Protein AF-A0A0J9U3J2-F1 (afdb_monomer_lite)

Organism: NCBI:txid1035514

Radius of gyration: 36.18 Å; chains: 1; bounding box: 72×117×67 Å

pLDDT: mean 72.0, std 21.53, range [35.56, 98.62]

Structure (mmCIF, N/CA/C/O backbone):
data_AF-A0A0J9U3J2-F1
#
_entry.id   AF-A0A0J9U3J2-F1
#
loop_
_atom_site.group_PDB
_atom_site.id
_atom_site.type_symbol
_atom_site.label_atom_id
_atom_site.label_alt_id
_atom_site.label_comp_id
_atom_site.label_asym_id
_atom_site.label_entity_id
_atom_site.label_seq_id
_atom_site.pdbx_PDB_ins_code
_atom_site.Cartn_x
_atom_site.Cartn_y
_atom_site.Cartn_z
_atom_site.occupancy
_atom_site.B_iso_or_equiv
_atom_site.auth_seq_id
_atom_site.auth_comp_id
_atom_site.auth_asym_id
_atom_site.auth_atom_id
_atom_site.pdbx_PDB_model_num
ATOM 1 N N . MET A 1 1 ? 22.530 -39.978 -9.726 1.00 45.31 1 MET A N 1
ATOM 2 C CA . MET A 1 1 ? 23.519 -38.950 -9.341 1.00 45.31 1 MET A CA 1
ATOM 3 C C . MET A 1 1 ? 23.499 -37.898 -10.449 1.00 45.31 1 MET A C 1
ATOM 5 O O . MET A 1 1 ? 24.382 -37.912 -11.282 1.00 45.31 1 MET A O 1
ATOM 9 N N . GLU A 1 2 ? 22.438 -37.079 -10.539 1.00 50.94 2 GLU A N 1
ATOM 10 C CA . GLU A 1 2 ? 22.200 -36.184 -11.703 1.00 50.94 2 GLU A CA 1
ATOM 11 C C . GLU A 1 2 ? 21.509 -34.843 -11.356 1.00 50.94 2 GLU A C 1
ATOM 13 O O . GLU A 1 2 ? 21.058 -34.140 -12.247 1.00 50.94 2 GLU A O 1
ATOM 18 N N . ASN A 1 3 ? 21.459 -34.420 -10.085 1.00 53.88 3 ASN A N 1
ATOM 19 C CA . ASN A 1 3 ? 20.785 -33.154 -9.719 1.00 53.88 3 ASN A CA 1
ATOM 20 C C . ASN A 1 3 ? 21.737 -31.951 -9.582 1.00 53.88 3 ASN A C 1
ATOM 22 O O . ASN A 1 3 ? 21.294 -30.807 -9.542 1.00 53.88 3 ASN A O 1
ATOM 26 N N . TYR A 1 4 ? 23.053 -32.188 -9.543 1.00 50.66 4 TYR A N 1
ATOM 27 C CA . TYR A 1 4 ? 24.043 -31.134 -9.288 1.00 50.66 4 TYR A CA 1
ATOM 28 C C . TYR A 1 4 ? 24.293 -30.231 -10.512 1.00 50.66 4 TYR A C 1
ATOM 30 O O . TYR A 1 4 ? 24.609 -29.049 -10.378 1.00 50.66 4 TYR A O 1
ATOM 38 N N . SER A 1 5 ? 24.117 -30.767 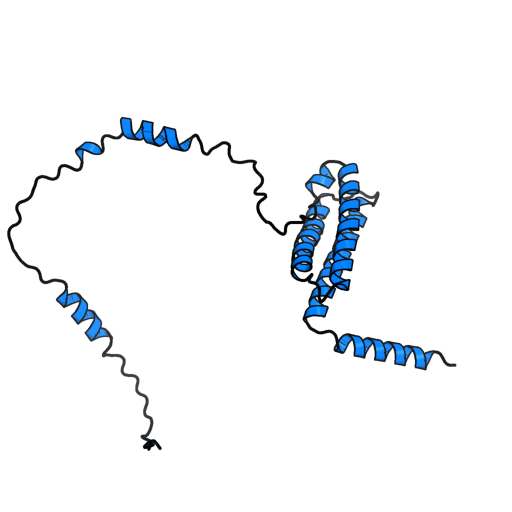-11.728 1.00 55.34 5 SER A N 1
ATOM 39 C CA . SER A 1 5 ? 24.339 -30.022 -12.978 1.00 55.34 5 SER A CA 1
ATOM 40 C C . SER A 1 5 ? 23.180 -29.074 -13.314 1.00 55.34 5 SER A C 1
ATOM 42 O O . SER A 1 5 ? 23.401 -27.975 -13.819 1.00 55.34 5 SER A O 1
ATOM 44 N N . THR A 1 6 ? 21.946 -29.450 -12.972 1.00 56.50 6 THR A N 1
ATOM 45 C CA . THR A 1 6 ? 20.759 -28.600 -13.141 1.00 56.50 6 THR A CA 1
ATOM 46 C C . THR A 1 6 ? 20.731 -27.438 -12.153 1.00 56.50 6 THR A C 1
ATOM 48 O O . THR A 1 6 ? 20.386 -26.324 -12.543 1.00 56.50 6 THR A O 1
ATOM 51 N N . GLU A 1 7 ? 21.142 -27.654 -10.899 1.00 59.44 7 GLU A N 1
ATOM 52 C CA . GLU A 1 7 ? 21.227 -26.582 -9.896 1.00 59.44 7 GLU A CA 1
ATOM 53 C C . GLU A 1 7 ? 22.286 -25.538 -10.259 1.00 59.44 7 GLU A C 1
ATOM 55 O O . GLU A 1 7 ? 22.017 -24.339 -10.202 1.00 59.44 7 GLU A O 1
ATOM 60 N N . THR A 1 8 ? 23.466 -25.976 -10.706 1.00 61.41 8 THR A N 1
ATOM 61 C CA . THR A 1 8 ? 24.544 -25.070 -11.131 1.00 61.41 8 THR A CA 1
ATOM 62 C C . THR A 1 8 ? 24.180 -24.288 -12.393 1.00 61.41 8 THR A C 1
ATOM 64 O O . THR A 1 8 ? 24.411 -23.080 -12.438 1.00 61.41 8 THR A O 1
ATOM 67 N N . LEU A 1 9 ? 23.539 -24.917 -13.384 1.00 56.47 9 LEU A N 1
ATOM 68 C CA . LEU A 1 9 ? 23.047 -24.225 -14.582 1.00 56.47 9 LEU A CA 1
ATOM 69 C C . LEU A 1 9 ? 21.928 -23.222 -14.252 1.00 56.47 9 LEU A C 1
ATOM 71 O O . LEU A 1 9 ? 21.929 -22.106 -14.772 1.00 56.47 9 LEU A O 1
ATOM 75 N N . SER A 1 10 ? 21.010 -23.586 -13.352 1.00 59.75 10 SER A N 1
ATOM 76 C CA . SER A 1 10 ? 19.950 -22.700 -12.855 1.00 59.75 10 SER A CA 1
ATOM 77 C C . SER A 1 10 ? 20.525 -21.496 -12.102 1.00 59.75 10 SER A C 1
ATOM 79 O O . SER A 1 10 ? 20.100 -20.358 -12.310 1.00 59.75 10 SER A O 1
ATOM 81 N N . PHE A 1 11 ? 21.532 -21.720 -11.259 1.00 59.72 11 PHE A N 1
ATOM 82 C CA . PHE A 1 11 ? 22.201 -20.670 -10.496 1.00 59.72 11 PHE A CA 1
ATOM 83 C C . PHE A 1 11 ? 22.993 -19.712 -11.396 1.00 59.72 11 PHE A C 1
ATOM 85 O O . PHE A 1 11 ? 22.843 -18.497 -11.285 1.00 59.72 11 PHE A O 1
ATOM 92 N N . LEU A 1 12 ? 23.762 -20.236 -12.354 1.00 54.03 12 LEU A N 1
ATOM 93 C CA . LEU A 1 12 ? 24.495 -19.432 -13.340 1.00 54.03 12 LEU A CA 1
ATOM 94 C C . LEU A 1 12 ? 23.553 -18.647 -14.264 1.00 54.03 12 LEU A C 1
ATOM 96 O O . LEU A 1 12 ? 23.815 -17.484 -14.572 1.00 54.03 12 LEU A O 1
ATOM 100 N N . SER A 1 13 ? 22.427 -19.248 -14.661 1.00 59.38 13 SER A N 1
ATOM 101 C CA . SER A 1 13 ? 21.355 -18.558 -15.385 1.00 59.38 13 SER A CA 1
ATOM 102 C C . SER A 1 13 ? 20.776 -17.406 -14.557 1.00 59.38 13 SER A C 1
ATOM 104 O O . SER A 1 13 ? 20.653 -16.289 -15.058 1.00 59.38 13 SER A O 1
ATOM 106 N N . SER A 1 14 ? 20.517 -17.642 -13.268 1.00 60.97 14 SER A N 1
ATOM 107 C CA . SER A 1 14 ? 20.011 -16.626 -12.338 1.00 60.97 14 SER A CA 1
ATOM 108 C C . SER A 1 14 ? 20.999 -15.470 -12.148 1.00 60.97 14 SER A C 1
ATOM 110 O O . SER A 1 14 ? 20.592 -14.312 -12.182 1.00 60.97 14 SER A O 1
ATOM 112 N N . ILE A 1 15 ? 22.302 -15.753 -12.028 1.00 60.62 15 ILE A N 1
ATOM 113 C CA . ILE A 1 15 ? 23.348 -14.721 -11.921 1.00 60.62 15 ILE A CA 1
ATOM 114 C C . ILE A 1 15 ? 23.437 -13.881 -13.201 1.00 60.62 15 ILE A C 1
ATOM 116 O O . ILE A 1 15 ? 23.464 -12.654 -13.125 1.00 60.62 15 ILE A O 1
ATOM 120 N N . ASN A 1 16 ? 23.437 -14.510 -14.379 1.00 58.78 16 ASN A N 1
ATOM 121 C CA . ASN A 1 16 ? 23.493 -13.783 -15.652 1.00 58.78 16 ASN A CA 1
ATOM 122 C C . ASN A 1 16 ? 22.255 -12.902 -15.882 1.00 58.78 16 ASN A C 1
ATOM 124 O O . ASN A 1 16 ? 22.366 -11.816 -16.449 1.00 58.78 16 ASN A O 1
ATOM 128 N N . LEU A 1 17 ? 21.081 -13.331 -15.410 1.00 59.59 17 LEU A N 1
ATOM 129 C CA . LEU A 1 17 ? 19.872 -12.506 -15.433 1.00 59.59 17 LEU A CA 1
ATOM 130 C C . LEU A 1 17 ? 20.000 -11.285 -14.512 1.00 59.59 17 LEU A C 1
ATOM 132 O O . LEU A 1 17 ? 19.563 -10.205 -14.903 1.00 59.59 17 LEU A O 1
ATOM 136 N N . ILE A 1 18 ? 20.638 -11.427 -13.342 1.00 64.00 18 ILE A N 1
ATOM 137 C CA . ILE A 1 18 ? 20.878 -10.324 -12.396 1.00 64.00 18 ILE A CA 1
ATOM 138 C C . ILE A 1 18 ? 21.851 -9.285 -12.978 1.00 64.00 18 ILE A C 1
ATOM 140 O O . ILE A 1 18 ? 21.604 -8.088 -12.848 1.00 64.00 18 ILE A O 1
ATOM 144 N N . TYR A 1 19 ? 22.908 -9.711 -13.680 1.00 62.97 19 TYR A N 1
ATOM 145 C CA . TYR A 1 19 ? 23.864 -8.790 -14.320 1.00 62.97 19 TYR A CA 1
ATOM 146 C C . TYR A 1 19 ? 23.268 -7.973 -15.476 1.00 62.97 19 TYR A C 1
ATOM 148 O O . TYR A 1 19 ? 23.774 -6.897 -15.790 1.00 62.97 19 TYR A O 1
ATOM 156 N N . ASN A 1 20 ? 22.176 -8.447 -16.080 1.00 72.00 20 ASN A N 1
ATOM 157 C CA . ASN A 1 20 ? 21.481 -7.750 -17.163 1.00 72.00 20 ASN A CA 1
ATOM 158 C C . ASN A 1 20 ? 20.394 -6.777 -16.672 1.00 72.00 20 ASN A C 1
ATOM 160 O O . ASN A 1 20 ? 19.719 -6.149 -17.493 1.00 72.00 20 ASN A O 1
ATOM 164 N N . ILE A 1 21 ? 20.203 -6.628 -15.355 1.00 82.12 21 ILE A N 1
ATOM 165 C CA . ILE A 1 21 ? 19.234 -5.677 -14.804 1.00 82.12 21 ILE A CA 1
ATOM 166 C C . ILE A 1 21 ? 19.803 -4.267 -14.946 1.00 82.12 21 ILE A C 1
ATOM 168 O O . ILE A 1 21 ? 20.765 -3.881 -14.282 1.00 82.12 21 ILE A O 1
ATOM 172 N N . ASN A 1 22 ? 19.184 -3.463 -15.808 1.00 87.56 22 ASN A N 1
ATOM 173 C CA . ASN A 1 22 ? 19.552 -2.059 -15.910 1.00 87.56 22 ASN A CA 1
ATOM 174 C C . ASN A 1 22 ? 19.132 -1.293 -14.641 1.00 87.56 22 ASN A C 1
ATOM 176 O O . ASN A 1 22 ? 18.226 -1.685 -13.902 1.00 87.56 22 ASN A O 1
ATOM 180 N N . LYS A 1 23 ? 19.772 -0.145 -14.411 1.00 89.19 23 LYS A N 1
ATOM 181 C CA . LYS A 1 23 ? 19.541 0.700 -13.229 1.00 89.19 23 LYS A CA 1
ATOM 182 C C . LYS A 1 23 ? 18.071 1.079 -13.025 1.00 89.19 23 LYS A C 1
ATOM 184 O O . LYS A 1 23 ? 17.637 1.266 -11.894 1.00 89.19 23 LYS A O 1
ATOM 189 N N . GLU A 1 24 ? 17.314 1.243 -14.102 1.00 89.19 24 GLU A N 1
ATOM 190 C CA . GLU A 1 24 ? 15.917 1.653 -14.025 1.00 89.19 24 GLU A CA 1
ATOM 191 C C . GLU A 1 24 ? 15.018 0.513 -13.538 1.00 89.19 24 GLU A C 1
ATOM 193 O O . GLU A 1 24 ? 14.184 0.712 -12.656 1.00 89.19 24 GLU A O 1
ATOM 198 N N . ASP A 1 25 ? 15.247 -0.696 -14.047 1.00 89.94 25 ASP A N 1
ATOM 199 C CA . ASP A 1 25 ? 14.558 -1.900 -13.593 1.00 89.94 25 ASP A CA 1
ATOM 200 C C . ASP A 1 25 ? 14.914 -2.232 -12.144 1.00 89.94 25 ASP A C 1
ATOM 202 O O . ASP A 1 25 ? 14.020 -2.564 -11.366 1.00 89.94 25 ASP A O 1
ATOM 206 N N . LEU A 1 26 ? 16.172 -2.030 -11.737 1.00 91.56 26 LEU A N 1
ATOM 207 C CA . LEU A 1 26 ? 16.576 -2.175 -10.338 1.00 91.56 26 LEU A CA 1
ATOM 208 C C . LEU A 1 26 ? 15.808 -1.211 -9.419 1.00 91.56 26 LEU A C 1
ATOM 210 O O . LEU A 1 26 ? 15.263 -1.641 -8.405 1.00 91.56 26 LEU A O 1
ATOM 214 N N . ARG A 1 27 ? 15.691 0.072 -9.792 1.00 93.88 27 ARG A N 1
ATOM 215 C CA . ARG A 1 27 ? 14.925 1.061 -9.008 1.00 93.88 27 ARG A CA 1
ATOM 216 C C . ARG A 1 27 ? 13.446 0.691 -8.891 1.00 93.88 27 ARG A C 1
ATOM 218 O O . ARG A 1 27 ? 12.843 0.883 -7.841 1.00 93.88 27 ARG A O 1
ATOM 225 N N . ARG A 1 28 ? 12.848 0.139 -9.949 1.00 94.94 28 ARG A N 1
ATOM 226 C CA . ARG A 1 28 ? 11.461 -0.354 -9.910 1.00 94.94 28 ARG A CA 1
ATOM 227 C C . ARG A 1 28 ? 11.307 -1.545 -8.970 1.00 94.94 28 ARG A C 1
ATOM 229 O O . ARG A 1 28 ? 10.345 -1.594 -8.205 1.00 94.94 28 ARG A O 1
ATOM 236 N N . MET A 1 29 ? 12.241 -2.494 -9.022 1.00 94.56 29 MET A N 1
ATOM 237 C CA . MET A 1 29 ? 12.255 -3.647 -8.119 1.00 94.56 29 MET A CA 1
ATOM 238 C C . MET A 1 29 ? 12.404 -3.209 -6.662 1.00 94.56 29 MET A C 1
ATOM 240 O O . MET A 1 29 ? 11.670 -3.701 -5.811 1.00 94.56 29 MET A O 1
ATOM 244 N N . GLU A 1 30 ? 13.283 -2.245 -6.389 1.00 96.69 30 GLU A N 1
ATOM 245 C CA . GLU A 1 30 ? 13.473 -1.658 -5.061 1.00 96.69 30 GLU A CA 1
ATOM 246 C C . GLU A 1 30 ? 12.180 -1.026 -4.528 1.00 96.69 30 GLU A C 1
ATOM 248 O O . GLU A 1 30 ? 11.766 -1.319 -3.407 1.00 96.69 30 GLU A O 1
ATOM 253 N N . VAL A 1 31 ? 11.474 -0.238 -5.348 1.00 98.00 31 VAL A N 1
ATOM 254 C CA . VAL A 1 31 ? 10.170 0.328 -4.965 1.00 98.00 31 VAL A CA 1
ATOM 255 C C . VAL A 1 31 ? 9.169 -0.777 -4.622 1.00 98.00 31 VAL A C 1
ATOM 257 O O . VAL A 1 31 ? 8.530 -0.714 -3.574 1.00 98.00 31 VAL A O 1
ATOM 260 N N . LEU A 1 32 ? 9.036 -1.808 -5.466 1.00 98.19 32 LEU A N 1
ATOM 261 C CA . LEU A 1 32 ? 8.129 -2.929 -5.186 1.00 98.19 32 LEU A CA 1
ATOM 262 C C . LEU A 1 32 ? 8.506 -3.665 -3.895 1.00 98.19 32 LEU A C 1
ATOM 264 O O . LEU A 1 32 ? 7.619 -4.032 -3.125 1.00 98.19 32 LEU A O 1
ATOM 268 N N . TYR A 1 33 ? 9.801 -3.860 -3.651 1.00 98.25 33 TYR A N 1
ATOM 269 C CA . TYR A 1 33 ? 10.307 -4.486 -2.436 1.00 98.25 33 TYR A CA 1
ATOM 270 C C . TYR A 1 33 ? 9.907 -3.682 -1.193 1.00 98.25 33 TYR A C 1
ATOM 272 O O . TYR A 1 33 ? 9.255 -4.230 -0.304 1.00 98.25 33 TYR A O 1
ATOM 280 N N . ILE A 1 34 ? 10.191 -2.374 -1.171 1.00 98.50 34 ILE A N 1
ATOM 281 C CA . ILE A 1 34 ? 9.859 -1.488 -0.044 1.00 98.50 34 ILE A CA 1
ATOM 282 C C . ILE A 1 34 ? 8.350 -1.491 0.228 1.00 98.50 34 ILE A C 1
ATOM 284 O O . ILE A 1 34 ? 7.923 -1.551 1.386 1.00 98.50 34 ILE A O 1
ATOM 288 N N . LEU A 1 35 ? 7.535 -1.447 -0.831 1.00 98.62 35 LEU A N 1
ATOM 289 C CA . LEU A 1 35 ? 6.079 -1.504 -0.727 1.00 98.62 35 LEU A CA 1
ATOM 290 C C . LEU A 1 35 ? 5.607 -2.807 -0.070 1.00 98.62 35 LEU A C 1
ATOM 292 O O . LEU A 1 35 ? 4.820 -2.770 0.876 1.00 98.62 35 LEU A O 1
ATOM 296 N N . HIS A 1 36 ? 6.091 -3.958 -0.538 1.00 98.44 36 HIS A N 1
ATOM 297 C CA . HIS A 1 36 ? 5.680 -5.256 -0.004 1.00 98.44 36 HIS A CA 1
ATOM 298 C C . HIS A 1 36 ? 6.197 -5.515 1.414 1.00 98.44 36 HIS A C 1
ATOM 300 O O . HIS A 1 36 ? 5.457 -6.055 2.236 1.00 98.44 36 HIS A O 1
ATOM 306 N N . GLU A 1 37 ? 7.420 -5.091 1.727 1.00 98.31 37 GLU A N 1
ATOM 307 C CA . GLU A 1 37 ? 7.986 -5.212 3.070 1.00 98.31 37 GLU A CA 1
ATOM 308 C C . GLU A 1 37 ? 7.137 -4.446 4.095 1.00 98.31 37 GLU A C 1
ATOM 310 O O . GLU A 1 37 ? 6.720 -5.003 5.112 1.00 98.31 37 GLU A O 1
ATOM 315 N N . ASN A 1 38 ? 6.818 -3.180 3.808 1.00 98.38 38 ASN A N 1
ATOM 316 C CA . ASN A 1 38 ? 6.029 -2.349 4.715 1.00 98.38 38 ASN A CA 1
ATOM 317 C C . ASN A 1 38 ? 4.558 -2.776 4.761 1.00 98.38 38 ASN A C 1
ATOM 319 O O . ASN A 1 38 ? 3.952 -2.730 5.830 1.00 98.38 38 ASN A O 1
ATOM 323 N N . TYR A 1 39 ? 3.992 -3.263 3.652 1.00 98.25 39 TYR A N 1
ATOM 324 C CA . TYR A 1 39 ? 2.665 -3.882 3.663 1.00 98.25 39 TYR A CA 1
ATOM 325 C C . TYR A 1 39 ? 2.606 -5.070 4.623 1.00 98.25 39 TYR A C 1
ATOM 327 O O . TYR A 1 39 ? 1.671 -5.153 5.409 1.00 98.25 39 TYR A O 1
ATOM 335 N N . ASN A 1 40 ? 3.599 -5.964 4.607 1.00 96.81 40 ASN A N 1
ATOM 336 C CA . ASN A 1 40 ? 3.600 -7.129 5.494 1.00 96.81 40 ASN A CA 1
ATOM 337 C C . ASN A 1 40 ? 3.658 -6.717 6.971 1.00 96.81 40 ASN A C 1
ATOM 339 O O . ASN A 1 40 ? 2.981 -7.324 7.801 1.00 96.81 40 ASN A O 1
ATOM 343 N N . LYS A 1 41 ? 4.413 -5.660 7.301 1.00 95.81 41 LYS A N 1
ATOM 344 C CA . LYS A 1 41 ? 4.442 -5.099 8.662 1.00 95.81 41 LYS A CA 1
ATOM 345 C C . LYS A 1 41 ? 3.072 -4.543 9.060 1.00 95.81 41 LYS A C 1
ATOM 347 O O . LYS A 1 41 ? 2.575 -4.872 10.133 1.00 95.81 41 LYS A O 1
ATOM 352 N N . LEU A 1 42 ? 2.431 -3.771 8.176 1.00 96.56 42 LEU A N 1
ATOM 353 C CA . LEU A 1 42 ? 1.071 -3.262 8.389 1.00 96.56 42 LEU A CA 1
ATOM 354 C C . LEU A 1 42 ? 0.063 -4.401 8.583 1.00 96.56 42 LEU A C 1
ATOM 356 O O . LEU A 1 42 ? -0.714 -4.367 9.529 1.00 96.56 42 LEU A O 1
ATOM 360 N N . ASP A 1 43 ? 0.095 -5.413 7.716 1.00 95.38 43 ASP A N 1
ATOM 361 C CA . ASP A 1 43 ? -0.794 -6.577 7.769 1.00 95.38 43 ASP A CA 1
ATOM 362 C C . ASP A 1 43 ? -0.617 -7.352 9.079 1.00 95.38 43 ASP A C 1
ATOM 364 O O . ASP A 1 43 ? -1.598 -7.685 9.736 1.00 95.38 43 ASP A O 1
ATOM 368 N N . THR A 1 44 ? 0.629 -7.522 9.525 1.00 93.81 44 THR A N 1
ATOM 369 C CA . THR A 1 44 ? 0.960 -8.146 10.812 1.00 93.81 44 THR A CA 1
ATOM 370 C C . THR A 1 44 ? 0.362 -7.363 11.984 1.00 93.81 44 THR A C 1
ATOM 372 O O . THR A 1 44 ? -0.294 -7.951 12.839 1.00 93.81 44 THR A O 1
ATOM 375 N N . ILE A 1 45 ? 0.537 -6.036 12.026 1.00 93.06 45 ILE A N 1
ATOM 376 C CA . ILE A 1 45 ? -0.008 -5.187 13.102 1.00 93.06 45 ILE A CA 1
ATOM 377 C C . ILE A 1 45 ? -1.543 -5.182 13.068 1.00 93.06 45 ILE A C 1
ATOM 379 O O . ILE A 1 45 ? -2.195 -5.264 14.108 1.00 93.06 45 ILE A O 1
ATOM 383 N N . ILE A 1 46 ? -2.135 -5.100 11.876 1.00 93.62 46 ILE A N 1
ATOM 384 C CA . ILE A 1 46 ? -3.588 -5.039 11.707 1.00 93.62 46 ILE A CA 1
ATOM 385 C C . ILE A 1 46 ? -4.234 -6.391 12.003 1.00 93.62 46 ILE A C 1
ATOM 387 O O . ILE A 1 46 ? -5.318 -6.395 12.570 1.00 93.62 46 ILE A O 1
ATOM 391 N N . ASN A 1 47 ? -3.617 -7.529 11.684 1.00 90.69 47 ASN A N 1
ATOM 392 C CA . ASN A 1 47 ? -4.262 -8.841 11.817 1.00 90.69 47 ASN A CA 1
ATOM 393 C C . ASN A 1 47 ? -3.875 -9.623 13.088 1.00 90.69 47 ASN A C 1
ATOM 395 O O . ASN A 1 47 ? -4.617 -10.531 13.460 1.00 90.69 47 ASN A O 1
ATOM 399 N N . ASN A 1 48 ? -2.790 -9.281 13.795 1.00 83.69 48 ASN A N 1
ATOM 400 C CA . ASN A 1 48 ? -2.406 -9.994 15.022 1.00 83.69 48 ASN A CA 1
ATOM 401 C C . ASN A 1 48 ? -3.304 -9.682 16.234 1.00 83.69 48 ASN A C 1
ATOM 403 O O . ASN A 1 48 ? -3.902 -8.611 16.355 1.00 83.69 48 ASN A O 1
ATOM 407 N N . THR A 1 49 ? -3.372 -10.657 17.147 1.00 65.88 49 THR A N 1
ATOM 408 C CA . THR A 1 49 ? -4.189 -10.659 18.377 1.00 65.88 49 THR A CA 1
ATOM 409 C C . THR A 1 49 ? -3.424 -10.285 19.651 1.00 65.88 49 THR A C 1
ATOM 411 O O . THR A 1 49 ? -4.048 -10.005 20.672 1.00 65.88 49 THR A O 1
ATOM 414 N N . THR A 1 50 ? -2.089 -10.248 19.620 1.00 68.81 50 THR A N 1
ATOM 415 C CA . THR A 1 50 ? -1.251 -9.694 20.703 1.00 68.81 50 THR A CA 1
ATOM 416 C C . THR A 1 50 ? -1.225 -8.173 20.623 1.00 68.81 50 THR A C 1
ATOM 418 O O . THR A 1 50 ? -1.254 -7.692 19.491 1.00 68.81 50 THR A O 1
ATOM 421 N N . PRO A 1 51 ? -1.131 -7.424 21.746 1.00 60.47 51 PRO A N 1
ATOM 422 C CA . PRO A 1 51 ? -1.439 -5.995 21.791 1.00 60.47 51 PRO A CA 1
ATOM 423 C C . PRO A 1 51 ? -0.753 -5.245 20.648 1.00 60.47 51 PRO A C 1
ATOM 425 O O . PRO A 1 51 ? 0.468 -5.067 20.677 1.00 60.47 51 PRO A O 1
ATOM 428 N N . PRO A 1 52 ? -1.502 -4.858 19.606 1.00 68.75 52 PRO A N 1
ATOM 429 C CA . PRO A 1 52 ? -0.915 -4.137 18.496 1.00 68.75 52 PRO A CA 1
ATOM 430 C C . PRO A 1 52 ? -0.562 -2.750 19.012 1.00 68.75 52 PRO A C 1
ATOM 432 O O . PRO A 1 52 ? -1.357 -2.169 19.745 1.00 68.75 52 PRO A O 1
ATOM 435 N N . ASN A 1 53 ? 0.605 -2.220 18.647 1.00 82.94 53 ASN A N 1
ATOM 436 C CA . ASN A 1 53 ? 0.892 -0.801 18.823 1.00 82.94 53 ASN A CA 1
ATOM 437 C C . ASN A 1 53 ? 0.397 -0.066 17.566 1.00 82.94 53 ASN A C 1
ATOM 439 O O . ASN A 1 53 ? 1.121 -0.066 16.562 1.00 82.94 53 ASN A O 1
ATOM 443 N N . PRO A 1 54 ? -0.806 0.542 17.566 1.00 84.31 54 PRO A N 1
ATOM 444 C CA . PRO A 1 54 ? -1.372 1.123 16.356 1.00 84.31 54 PRO A CA 1
ATOM 445 C C . PRO A 1 54 ? -0.557 2.323 15.865 1.00 84.31 54 PRO A C 1
ATOM 447 O O . PRO A 1 54 ? -0.577 2.606 14.675 1.00 84.31 54 PRO A O 1
ATOM 450 N N . GLU A 1 55 ? 0.222 2.981 16.730 1.00 88.44 55 GLU A N 1
ATOM 451 C CA . GLU A 1 55 ? 1.083 4.111 16.350 1.00 88.44 55 GLU A CA 1
ATOM 452 C C . GLU A 1 55 ? 2.156 3.705 15.329 1.00 88.44 55 GLU A C 1
ATOM 454 O O . GLU A 1 55 ? 2.485 4.474 14.425 1.00 88.44 55 GLU A O 1
ATOM 459 N N . SER A 1 56 ? 2.647 2.461 15.400 1.00 90.19 56 SER A N 1
ATOM 460 C CA . SER A 1 56 ? 3.636 1.933 14.446 1.00 90.19 56 SER A CA 1
ATOM 461 C C . SER A 1 56 ? 3.102 1.809 13.009 1.00 90.19 56 SER A C 1
ATOM 463 O O . SER A 1 56 ? 3.880 1.791 12.053 1.00 90.19 56 SER A O 1
ATOM 465 N N . LEU A 1 57 ? 1.773 1.813 12.821 1.00 95.00 57 LEU A N 1
ATOM 466 C CA . LEU A 1 57 ? 1.157 1.847 11.490 1.00 95.00 57 LEU A CA 1
ATOM 467 C C . LEU A 1 57 ? 1.523 3.122 10.729 1.00 95.00 57 LEU A C 1
ATOM 469 O O . LEU A 1 57 ? 1.611 3.093 9.498 1.00 95.00 57 LEU A O 1
ATOM 473 N N . LEU A 1 58 ? 1.753 4.234 11.434 1.00 96.06 58 LEU A N 1
ATOM 474 C CA . LEU A 1 58 ? 1.958 5.534 10.803 1.00 96.06 58 LEU A CA 1
ATOM 475 C C . LEU A 1 58 ? 3.245 5.554 9.985 1.00 96.06 58 LEU A C 1
ATOM 477 O O . LEU A 1 58 ? 3.257 6.057 8.862 1.00 96.06 58 LEU A O 1
ATOM 481 N N . GLU A 1 59 ? 4.322 4.983 10.520 1.00 96.62 59 GLU A N 1
ATOM 482 C CA . GLU A 1 59 ? 5.612 4.922 9.837 1.00 96.62 59 GLU A CA 1
ATOM 483 C C . GLU A 1 59 ? 5.528 4.060 8.571 1.00 96.62 59 GLU A C 1
ATOM 485 O O . GLU A 1 59 ? 5.912 4.491 7.480 1.00 96.62 59 GLU A O 1
ATOM 490 N N . HIS A 1 60 ? 4.971 2.855 8.688 1.00 97.56 60 HIS A N 1
ATOM 491 C CA . HIS A 1 60 ? 4.912 1.911 7.573 1.00 97.56 60 HIS A CA 1
ATOM 492 C C . HIS A 1 60 ? 3.917 2.359 6.494 1.00 97.56 60 HIS A C 1
ATOM 494 O O . HIS A 1 60 ? 4.217 2.270 5.302 1.00 97.56 60 HIS A O 1
ATOM 500 N N . SER A 1 61 ? 2.763 2.914 6.880 1.00 97.62 61 SER A N 1
ATOM 501 C CA . SER A 1 61 ? 1.774 3.448 5.933 1.00 97.62 61 SER A CA 1
ATOM 502 C C . SER A 1 61 ? 2.283 4.700 5.216 1.00 97.62 61 SER A C 1
ATOM 504 O O . SER A 1 61 ? 2.071 4.851 4.010 1.00 97.62 61 SER A O 1
ATOM 506 N N . ARG A 1 62 ? 3.046 5.562 5.905 1.00 97.62 62 ARG A N 1
ATOM 507 C CA . ARG A 1 62 ? 3.757 6.692 5.285 1.00 97.62 62 ARG A CA 1
ATOM 508 C C . ARG A 1 62 ? 4.769 6.214 4.253 1.00 97.62 62 ARG A C 1
ATOM 510 O O . ARG A 1 62 ? 4.793 6.740 3.140 1.00 97.62 62 ARG A O 1
ATOM 517 N N . THR A 1 63 ? 5.573 5.210 4.599 1.00 97.81 63 THR A N 1
ATOM 518 C CA . THR A 1 63 ? 6.570 4.628 3.692 1.00 97.81 63 THR A CA 1
ATOM 519 C C . THR A 1 63 ? 5.909 4.033 2.454 1.00 97.81 63 THR A C 1
ATOM 521 O O . THR A 1 63 ? 6.345 4.326 1.338 1.00 97.81 63 THR A O 1
ATOM 524 N N . CYS A 1 64 ? 4.812 3.288 2.624 1.00 98.31 64 CYS A N 1
ATOM 525 C CA . CYS A 1 64 ? 3.998 2.794 1.516 1.00 98.31 64 CYS A CA 1
ATOM 526 C C . CYS A 1 64 ? 3.461 3.937 0.645 1.00 98.31 64 CYS A C 1
ATOM 528 O O . CYS A 1 64 ? 3.644 3.914 -0.568 1.00 98.31 64 CYS A O 1
ATOM 530 N N . SER A 1 65 ? 2.847 4.962 1.242 1.00 97.12 65 SER A N 1
ATOM 531 C CA . SER A 1 65 ? 2.264 6.095 0.508 1.00 97.12 65 SER A CA 1
ATOM 532 C C . SER A 1 65 ? 3.305 6.860 -0.317 1.00 97.12 65 SER A C 1
ATOM 534 O O . SER A 1 65 ? 3.087 7.141 -1.498 1.00 97.12 65 SER A O 1
ATOM 536 N N . ASN A 1 66 ? 4.475 7.135 0.263 1.00 96.31 66 ASN A N 1
ATOM 537 C CA . ASN A 1 66 ? 5.559 7.842 -0.419 1.00 96.31 66 ASN A CA 1
ATOM 538 C C . ASN A 1 66 ? 6.152 7.015 -1.567 1.00 96.31 66 ASN A C 1
ATOM 540 O O . ASN A 1 66 ? 6.280 7.514 -2.685 1.00 96.31 66 ASN A O 1
ATOM 544 N N . ASN A 1 67 ? 6.473 5.743 -1.319 1.00 97.50 67 ASN A N 1
ATOM 545 C CA . ASN A 1 67 ? 7.054 4.876 -2.345 1.00 97.50 67 ASN A CA 1
ATOM 546 C C . ASN A 1 67 ? 6.048 4.511 -3.432 1.00 97.50 67 ASN A C 1
ATOM 548 O O . ASN A 1 67 ? 6.434 4.339 -4.583 1.00 97.50 67 ASN A O 1
ATOM 552 N N . TYR A 1 68 ? 4.755 4.471 -3.114 1.00 97.31 68 TYR A N 1
ATOM 553 C CA . TYR A 1 68 ? 3.720 4.267 -4.116 1.00 97.31 68 TYR A CA 1
ATOM 554 C C . TYR A 1 68 ? 3.680 5.442 -5.095 1.00 97.31 68 TYR A C 1
ATOM 556 O O . TYR A 1 68 ? 3.661 5.215 -6.299 1.00 97.31 68 TYR A O 1
ATOM 564 N N . LYS A 1 69 ? 3.775 6.691 -4.614 1.00 95.31 69 LYS A N 1
ATOM 565 C CA . LYS A 1 69 ? 3.881 7.882 -5.482 1.00 95.31 69 LYS A CA 1
ATOM 566 C C . LYS A 1 69 ? 5.125 7.840 -6.374 1.00 95.31 69 LYS A C 1
ATOM 568 O O . LYS A 1 69 ? 5.028 8.120 -7.566 1.00 95.31 69 LYS A O 1
ATOM 573 N N . ILE A 1 70 ? 6.271 7.444 -5.816 1.00 94.44 70 ILE A N 1
ATOM 574 C CA . ILE A 1 70 ? 7.515 7.243 -6.579 1.00 94.44 70 ILE A C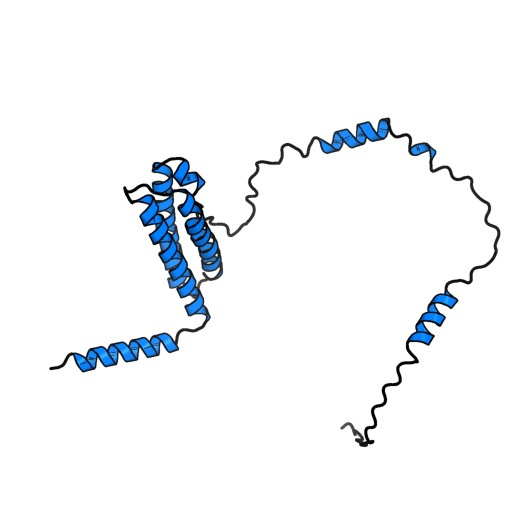A 1
ATOM 575 C C . ILE A 1 70 ? 7.324 6.150 -7.638 1.00 94.44 70 ILE A C 1
ATOM 577 O O . ILE A 1 70 ? 7.719 6.316 -8.786 1.00 94.44 70 ILE A O 1
ATOM 581 N N . GLY A 1 71 ? 6.679 5.040 -7.282 1.00 94.81 71 GLY A N 1
ATOM 582 C CA . GLY A 1 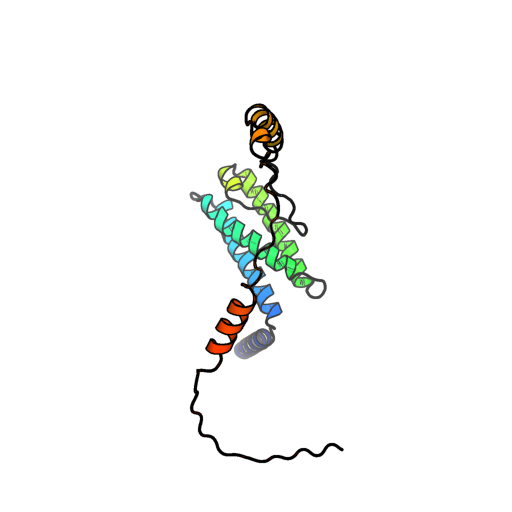71 ? 6.379 3.971 -8.225 1.00 94.81 71 GLY A CA 1
ATOM 583 C C . GLY A 1 71 ? 5.448 4.432 -9.341 1.00 94.81 71 GLY A C 1
ATOM 584 O O . GLY A 1 71 ? 5.701 4.150 -10.509 1.00 94.81 71 GLY A O 1
ATOM 585 N N . ARG A 1 72 ? 4.403 5.195 -9.011 1.00 93.88 72 ARG A N 1
ATOM 586 C CA . ARG A 1 72 ? 3.468 5.749 -9.996 1.00 93.88 72 ARG A CA 1
ATOM 587 C C . ARG A 1 72 ? 4.163 6.662 -11.003 1.00 93.88 72 ARG A C 1
ATOM 589 O O . ARG A 1 72 ? 3.888 6.523 -12.188 1.00 93.88 72 ARG A O 1
ATOM 596 N N . SER A 1 73 ? 5.117 7.498 -10.589 1.00 92.44 73 SER A N 1
ATOM 597 C CA . SER A 1 73 ? 5.876 8.333 -11.537 1.00 92.44 73 SER A CA 1
ATOM 598 C C . SER A 1 73 ? 6.807 7.532 -12.461 1.00 92.44 73 SER A C 1
ATOM 600 O O . SER A 1 73 ? 7.164 8.003 -13.538 1.00 92.44 73 SER A O 1
ATOM 602 N N . MET A 1 74 ? 7.166 6.300 -12.084 1.00 92.56 74 MET A N 1
ATOM 603 C CA . MET A 1 74 ? 7.946 5.359 -12.904 1.00 92.56 74 MET A CA 1
ATOM 604 C C . MET A 1 74 ? 7.070 4.404 -13.734 1.00 92.56 74 MET A C 1
ATOM 606 O O . MET A 1 74 ? 7.602 3.543 -14.444 1.00 92.56 74 MET A O 1
ATOM 610 N N . CYS A 1 75 ? 5.743 4.523 -13.636 1.00 92.50 75 CYS A N 1
ATOM 611 C CA . CYS A 1 75 ? 4.778 3.690 -14.337 1.00 92.50 75 CYS A CA 1
ATOM 612 C C . CYS A 1 75 ? 4.287 4.379 -15.619 1.00 92.50 75 CYS A C 1
ATOM 614 O O . CYS A 1 75 ? 3.466 5.289 -15.596 1.00 92.50 75 CYS A O 1
ATOM 616 N N . TYR A 1 76 ? 4.789 3.913 -16.758 1.00 85.75 76 TYR A N 1
ATOM 617 C CA . TYR A 1 76 ? 4.409 4.362 -18.099 1.00 85.75 76 TYR A CA 1
ATOM 618 C C . TYR A 1 76 ? 4.400 3.167 -19.055 1.00 85.75 76 TYR A C 1
ATOM 620 O O . TYR A 1 76 ? 4.926 2.106 -18.719 1.00 85.75 76 TYR A O 1
ATOM 628 N N . SER A 1 77 ? 3.819 3.321 -20.251 1.00 78.50 77 SER A N 1
ATOM 629 C CA . SER A 1 77 ? 3.442 2.212 -21.151 1.00 78.50 77 SER A CA 1
ATOM 630 C C . SER A 1 77 ? 4.536 1.169 -21.421 1.00 78.50 77 SER A C 1
ATOM 632 O O . SER A 1 77 ? 4.228 -0.011 -21.568 1.00 78.50 77 SER A O 1
ATOM 634 N N . LYS A 1 78 ? 5.817 1.566 -21.433 1.00 80.06 78 LYS A N 1
ATOM 635 C CA . LYS A 1 78 ? 6.963 0.653 -21.611 1.00 80.06 78 LYS A CA 1
ATOM 636 C C . LYS A 1 78 ? 7.107 -0.381 -20.476 1.00 80.06 78 LYS A C 1
ATOM 638 O O . LYS A 1 78 ? 7.691 -1.437 -20.690 1.00 80.06 78 LYS A O 1
ATOM 643 N N . TYR A 1 79 ? 6.554 -0.110 -19.295 1.00 79.62 79 TYR A N 1
ATOM 644 C CA . TYR A 1 79 ? 6.721 -0.909 -18.077 1.00 79.62 79 TYR A CA 1
ATOM 645 C C . TYR A 1 79 ? 5.385 -1.427 -17.546 1.00 79.62 79 TYR A C 1
ATOM 647 O O . TYR A 1 79 ? 5.115 -1.396 -16.344 1.00 79.62 79 TYR A O 1
ATOM 655 N N . ASN A 1 80 ? 4.552 -1.940 -18.454 1.00 85.06 80 ASN A N 1
ATOM 656 C CA . ASN A 1 80 ? 3.217 -2.456 -18.151 1.00 85.06 80 ASN A CA 1
ATOM 657 C C . ASN A 1 80 ? 3.194 -3.466 -16.987 1.00 85.06 80 ASN A C 1
ATOM 659 O O . ASN A 1 80 ? 2.324 -3.369 -16.132 1.00 85.06 80 ASN A O 1
ATOM 663 N N . LYS A 1 81 ? 4.174 -4.374 -16.888 1.00 93.19 81 LYS A N 1
ATOM 664 C CA . LYS A 1 81 ? 4.261 -5.350 -15.791 1.00 93.19 81 LYS A CA 1
ATOM 665 C C . LYS A 1 81 ? 4.504 -4.680 -14.442 1.00 93.19 81 LYS A C 1
ATOM 667 O O . LYS A 1 81 ? 3.904 -5.072 -13.451 1.00 93.19 81 LYS A O 1
ATOM 672 N N . PHE A 1 82 ? 5.373 -3.672 -14.387 1.00 95.06 82 PHE A N 1
ATOM 673 C CA . PHE A 1 82 ? 5.616 -2.917 -13.157 1.00 95.06 82 PHE A CA 1
ATOM 674 C C . PHE A 1 82 ? 4.364 -2.138 -12.739 1.00 95.06 82 PHE A C 1
ATOM 676 O O . PHE A 1 82 ? 3.942 -2.231 -11.588 1.00 95.06 82 PHE A O 1
ATOM 683 N N . CYS A 1 83 ? 3.722 -1.461 -13.694 1.00 95.69 83 CYS A N 1
ATOM 684 C CA . CYS A 1 83 ? 2.433 -0.803 -13.491 1.00 95.69 83 CYS A CA 1
ATOM 685 C C . CYS A 1 83 ? 1.365 -1.763 -12.951 1.00 95.69 83 CYS A C 1
ATOM 687 O O . CYS A 1 83 ? 0.724 -1.473 -11.947 1.00 95.69 83 CYS A O 1
ATOM 689 N N . GLU A 1 84 ? 1.238 -2.948 -13.550 1.00 96.06 84 GLU A N 1
ATOM 690 C CA . GLU A 1 84 ? 0.306 -3.987 -13.112 1.00 96.06 84 GLU A CA 1
ATOM 691 C C . GLU A 1 84 ? 0.587 -4.431 -11.666 1.00 96.06 84 GLU A C 1
ATOM 693 O O . GLU A 1 84 ? -0.335 -4.630 -10.873 1.00 96.06 84 GLU A O 1
ATOM 698 N N . LYS A 1 85 ? 1.865 -4.562 -11.279 1.00 97.25 85 LYS A N 1
ATOM 699 C CA . LYS A 1 85 ? 2.235 -4.866 -9.887 1.00 97.25 85 LYS A CA 1
ATOM 700 C C . LYS A 1 85 ? 1.850 -3.739 -8.929 1.00 97.25 85 LYS A C 1
ATOM 702 O O . LYS A 1 85 ? 1.336 -4.049 -7.855 1.00 97.25 85 LYS A O 1
ATOM 707 N N . LEU A 1 86 ? 2.020 -2.472 -9.309 1.00 96.44 86 LEU A N 1
ATOM 708 C CA . LEU A 1 86 ? 1.570 -1.332 -8.502 1.00 96.44 86 LEU A CA 1
ATOM 709 C C . LEU A 1 86 ? 0.045 -1.290 -8.356 1.00 96.44 86 LEU A C 1
ATOM 711 O O . LEU A 1 86 ? -0.454 -1.095 -7.250 1.00 96.44 86 LEU A O 1
ATOM 715 N N . ASP A 1 87 ? -0.703 -1.534 -9.430 1.00 95.44 87 ASP A N 1
ATOM 716 C CA . ASP A 1 87 ? -2.169 -1.557 -9.381 1.00 95.44 87 ASP A CA 1
ATOM 717 C C . ASP A 1 87 ? -2.680 -2.701 -8.492 1.00 95.44 87 ASP A C 1
ATOM 719 O O . ASP A 1 87 ? -3.615 -2.539 -7.703 1.00 95.44 87 ASP A O 1
ATOM 723 N N . ASN A 1 88 ? -2.029 -3.865 -8.563 1.00 97.44 88 ASN A N 1
ATOM 724 C CA . ASN A 1 88 ? -2.318 -4.991 -7.680 1.00 97.44 88 ASN A CA 1
ATOM 725 C C . ASN A 1 88 ? -1.972 -4.683 -6.218 1.00 97.44 88 ASN A C 1
ATOM 727 O O . ASN A 1 88 ? -2.728 -5.055 -5.317 1.00 97.44 88 ASN A O 1
ATOM 731 N N . PHE A 1 89 ? -0.858 -3.991 -5.972 1.00 98.00 89 PHE A N 1
ATOM 732 C CA . PHE A 1 89 ? -0.496 -3.514 -4.642 1.00 98.00 89 PHE A CA 1
ATOM 733 C C . PHE A 1 89 ? -1.558 -2.560 -4.083 1.00 98.00 89 PHE A C 1
ATOM 735 O O . PHE A 1 89 ? -2.033 -2.779 -2.970 1.00 98.00 89 PHE A O 1
ATOM 742 N N . LYS A 1 90 ? -1.996 -1.565 -4.866 1.00 97.62 90 LYS A N 1
ATOM 743 C CA . LYS A 1 90 ? -3.035 -0.608 -4.461 1.00 97.62 90 LYS A CA 1
ATOM 744 C C . LYS A 1 90 ? -4.307 -1.316 -4.005 1.00 97.62 90 LYS A C 1
ATOM 746 O O . LYS A 1 90 ? -4.773 -1.067 -2.897 1.00 97.62 90 LYS A O 1
ATOM 751 N N . LYS A 1 91 ? -4.818 -2.260 -4.803 1.00 97.50 91 LYS A N 1
ATOM 752 C CA . LYS A 1 91 ? -6.024 -3.038 -4.458 1.00 97.50 91 LYS A CA 1
ATOM 753 C C . LYS A 1 91 ? -5.878 -3.771 -3.120 1.00 97.50 91 LYS A C 1
ATOM 755 O O . LYS A 1 91 ? -6.810 -3.791 -2.316 1.00 97.50 91 LYS A O 1
ATOM 760 N N . LYS A 1 92 ? -4.711 -4.377 -2.864 1.00 98.12 92 LYS A N 1
ATOM 761 C CA . LYS A 1 92 ? -4.424 -5.048 -1.585 1.00 98.12 92 LYS A CA 1
ATOM 762 C C . LYS A 1 92 ? -4.366 -4.052 -0.428 1.00 98.12 92 LYS A C 1
ATOM 764 O O . LYS A 1 92 ? -4.975 -4.289 0.610 1.00 98.12 92 LYS A O 1
ATOM 769 N N . TYR A 1 93 ? -3.684 -2.930 -0.623 1.00 98.19 93 TYR A N 1
ATOM 770 C CA . TYR A 1 93 ? -3.537 -1.888 0.387 1.00 98.19 93 TYR A CA 1
ATOM 771 C C . TYR A 1 93 ? -4.878 -1.244 0.766 1.00 98.19 93 TYR A C 1
ATOM 773 O O . TYR A 1 93 ? -5.153 -1.033 1.943 1.00 98.19 93 TYR A O 1
ATOM 781 N N . GLU A 1 94 ? -5.755 -0.985 -0.204 1.00 97.25 94 GLU A N 1
ATOM 782 C CA . GLU A 1 94 ? -7.106 -0.465 0.044 1.00 97.25 94 GLU A CA 1
ATOM 783 C C . GLU A 1 94 ? -7.966 -1.446 0.845 1.00 97.25 94 GLU A C 1
ATOM 785 O O . GLU A 1 94 ? -8.719 -1.033 1.727 1.00 97.25 94 GLU A O 1
ATOM 790 N N . LYS A 1 95 ? -7.839 -2.754 0.582 1.00 97.75 95 LYS A N 1
ATOM 791 C CA . LYS A 1 95 ? -8.495 -3.780 1.402 1.00 97.75 95 LYS A CA 1
ATOM 792 C C . LYS A 1 95 ? -7.976 -3.743 2.840 1.00 97.75 95 LYS A C 1
ATOM 794 O O . LYS A 1 95 ? -8.781 -3.765 3.765 1.00 97.75 95 LYS A O 1
ATOM 799 N N . LEU A 1 96 ? -6.660 -3.638 3.019 1.00 97.19 96 LEU A N 1
ATOM 800 C CA . LEU A 1 96 ? -6.042 -3.543 4.339 1.00 97.19 96 LEU A CA 1
ATOM 801 C C . LEU A 1 96 ? -6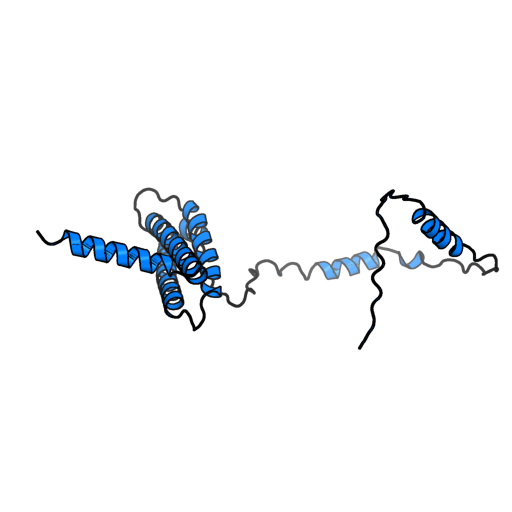.481 -2.274 5.090 1.00 97.19 96 LEU A C 1
ATOM 803 O O . LEU A 1 96 ? -6.782 -2.340 6.279 1.00 97.19 96 LEU A O 1
ATOM 807 N N . SER A 1 97 ? -6.614 -1.145 4.387 1.00 96.06 97 SER A N 1
ATOM 808 C CA . SER A 1 97 ? -7.152 0.102 4.946 1.00 96.06 97 SER A CA 1
ATOM 809 C C . SER A 1 97 ? -8.573 -0.070 5.483 1.00 96.06 97 SER A C 1
ATOM 811 O O . SER A 1 97 ? -8.875 0.437 6.557 1.00 96.06 97 SER A O 1
ATOM 813 N N . LYS A 1 98 ? -9.446 -0.794 4.770 1.00 96.50 98 LYS A N 1
ATOM 814 C CA . LYS A 1 98 ? -10.810 -1.090 5.245 1.00 96.50 98 LYS A CA 1
ATOM 815 C C . LYS A 1 98 ? -10.795 -1.976 6.493 1.00 96.50 98 LYS A C 1
ATOM 817 O O . LYS A 1 98 ? -11.607 -1.786 7.394 1.00 96.50 98 LYS A O 1
ATOM 822 N N . THR A 1 99 ? -9.855 -2.919 6.577 1.00 95.56 99 THR A N 1
ATOM 823 C CA . THR A 1 99 ? -9.654 -3.711 7.798 1.00 95.56 99 THR A CA 1
ATOM 824 C C . THR A 1 99 ? -9.222 -2.821 8.965 1.00 95.56 99 THR A C 1
ATOM 826 O O . THR A 1 99 ? -9.781 -2.948 10.053 1.00 95.56 99 THR A O 1
ATOM 829 N N . ALA A 1 100 ? -8.288 -1.888 8.749 1.00 94.25 100 ALA A N 1
ATOM 830 C CA . ALA A 1 100 ? -7.870 -0.926 9.772 1.00 94.25 100 ALA A CA 1
ATOM 831 C C . ALA A 1 100 ? -9.050 -0.067 10.262 1.00 94.25 100 ALA A C 1
ATOM 833 O O . ALA A 1 100 ? -9.244 0.059 11.467 1.00 94.25 100 ALA A O 1
ATOM 834 N N . GLU A 1 101 ? -9.889 0.429 9.348 1.00 94.75 101 GLU A N 1
ATOM 835 C CA . GLU A 1 101 ? -11.109 1.178 9.690 1.00 94.75 101 GLU A CA 1
ATOM 836 C C . GLU A 1 101 ? -12.053 0.372 10.589 1.00 94.75 101 GLU A C 1
ATOM 838 O O . GLU A 1 101 ? -12.553 0.886 11.587 1.00 94.75 101 GLU A O 1
ATOM 843 N N . SER A 1 102 ? -12.244 -0.918 10.291 1.00 94.56 102 SER A N 1
ATOM 844 C CA . SER A 1 102 ? -13.101 -1.796 11.098 1.00 94.56 102 SER A CA 1
ATOM 845 C C . SER A 1 102 ? -12.582 -2.042 12.522 1.00 94.56 102 SER A C 1
ATOM 847 O O . SER A 1 102 ? -13.348 -2.466 13.384 1.00 94.56 102 SER A O 1
ATOM 849 N N . LYS A 1 103 ? -11.298 -1.759 12.790 1.00 91.88 103 LYS A N 1
ATOM 850 C CA . LYS A 1 103 ? -10.686 -1.869 14.123 1.00 91.88 103 LYS A CA 1
ATOM 851 C C . LYS A 1 103 ? -10.815 -0.600 14.976 1.00 91.88 103 LYS A C 1
ATOM 853 O O . LYS A 1 103 ? -10.434 -0.625 16.149 1.00 91.88 103 LYS A O 1
ATOM 858 N N . GLY A 1 104 ? -11.366 0.479 14.421 1.00 91.81 104 GLY A N 1
ATOM 859 C CA . GLY A 1 104 ? -11.657 1.725 15.130 1.00 91.81 104 GLY A CA 1
ATOM 860 C C . GLY A 1 104 ? -10.596 2.818 14.972 1.00 91.81 104 GLY A C 1
ATOM 861 O O . GLY A 1 104 ? -9.528 2.621 14.390 1.00 91.81 104 GLY A O 1
ATOM 862 N N . ASP A 1 105 ? -10.903 3.991 15.526 1.00 92.50 105 ASP A N 1
ATOM 863 C CA . ASP A 1 105 ? -10.198 5.252 15.251 1.00 92.50 105 ASP A CA 1
ATOM 864 C C . ASP A 1 105 ? -8.698 5.217 15.553 1.00 92.50 105 ASP A C 1
ATOM 866 O O . ASP A 1 105 ? -7.913 5.836 14.839 1.00 92.50 105 ASP A O 1
ATOM 870 N N . GLN A 1 106 ? -8.270 4.447 16.558 1.00 92.19 106 GLN A N 1
ATOM 871 C CA . GLN A 1 106 ? -6.849 4.289 16.889 1.00 92.19 106 GLN A CA 1
ATOM 872 C C . GLN A 1 106 ? -6.022 3.703 15.727 1.00 92.19 106 GLN A C 1
ATOM 874 O O . GLN A 1 106 ? -4.842 4.021 15.599 1.00 92.19 106 GLN A O 1
ATOM 879 N N . TYR A 1 107 ? -6.624 2.877 14.865 1.00 93.25 107 TYR A N 1
ATOM 880 C CA . TYR A 1 107 ? -5.974 2.344 13.665 1.00 93.25 107 TYR A CA 1
ATOM 881 C C . TYR A 1 107 ? -6.094 3.335 12.510 1.00 93.25 107 TYR A C 1
ATOM 883 O O . TYR A 1 107 ? -5.094 3.648 11.870 1.00 93.25 107 TYR A O 1
ATOM 891 N N . THR A 1 108 ? -7.296 3.869 12.274 1.00 93.75 108 THR A N 1
ATOM 892 C CA . THR A 1 108 ? -7.566 4.821 11.184 1.00 93.75 108 THR A CA 1
ATOM 893 C C . THR A 1 108 ? -6.693 6.071 11.280 1.00 93.75 108 THR A C 1
ATOM 895 O O . THR A 1 108 ? -6.092 6.476 10.288 1.00 93.75 108 THR A O 1
ATOM 898 N N . ASN A 1 109 ? -6.559 6.653 12.475 1.00 94.50 109 ASN A N 1
ATOM 899 C CA . ASN A 1 109 ? -5.776 7.872 12.698 1.00 94.50 109 ASN A CA 1
ATOM 900 C C . ASN A 1 109 ? -4.268 7.655 12.502 1.00 94.50 109 ASN A C 1
ATOM 902 O O . ASN A 1 109 ? -3.546 8.604 12.203 1.00 94.50 109 ASN A O 1
ATOM 906 N N . ASN A 1 110 ? -3.801 6.410 12.626 1.00 96.25 110 ASN A N 1
ATOM 907 C CA . ASN A 1 110 ? -2.407 6.028 12.424 1.00 96.25 110 ASN A CA 1
ATOM 908 C C . ASN A 1 110 ? -2.159 5.355 11.063 1.00 96.25 110 ASN A C 1
ATOM 910 O O . ASN A 1 110 ? -1.065 4.858 10.819 1.00 96.25 110 ASN A O 1
ATOM 914 N N . PHE A 1 111 ? -3.132 5.335 10.149 1.00 96.25 111 PHE A N 1
ATOM 915 C CA . PHE A 1 111 ? -2.989 4.685 8.848 1.00 96.25 111 PHE A CA 1
ATOM 916 C C . PHE A 1 111 ? -3.179 5.678 7.698 1.00 96.25 111 PHE A C 1
ATOM 918 O O . PHE A 1 111 ? -4.262 6.214 7.466 1.00 96.25 111 PHE A O 1
ATOM 925 N N . ILE A 1 112 ? -2.126 5.891 6.910 1.00 97.00 112 ILE A N 1
ATOM 926 C CA . ILE A 1 112 ? -2.184 6.746 5.722 1.00 97.00 112 ILE A CA 1
ATOM 927 C C . ILE A 1 112 ? -2.711 5.945 4.529 1.00 97.00 112 ILE A C 1
ATOM 929 O O . ILE A 1 112 ? -2.087 4.984 4.076 1.00 97.00 112 ILE A O 1
ATOM 933 N N . LYS A 1 113 ? -3.840 6.375 3.961 1.00 95.94 113 LYS A N 1
ATOM 934 C CA . LYS A 1 113 ? -4.358 5.844 2.691 1.00 95.94 113 LYS A CA 1
ATOM 935 C C . LYS A 1 113 ? -3.446 6.222 1.522 1.00 95.94 113 LYS A C 1
ATOM 937 O O . LYS A 1 113 ? -2.821 7.286 1.521 1.00 95.94 113 LYS A O 1
ATOM 942 N N . LEU A 1 114 ? -3.398 5.372 0.498 1.00 94.75 114 LEU A N 1
ATOM 943 C CA . LEU A 1 114 ? -2.780 5.763 -0.768 1.00 94.75 114 LEU A CA 1
ATOM 944 C C . LEU A 1 114 ? -3.623 6.877 -1.386 1.00 94.75 114 LEU A C 1
ATOM 946 O O . LEU A 1 114 ? -4.838 6.751 -1.513 1.00 94.75 114 LEU A O 1
ATOM 950 N N . THR A 1 115 ? -2.979 7.977 -1.754 1.00 82.19 115 THR A N 1
ATOM 951 C CA . THR A 1 115 ? -3.623 9.037 -2.528 1.00 82.19 115 THR A CA 1
ATOM 952 C C . THR A 1 115 ? -3.336 8.789 -3.997 1.00 82.19 115 THR A C 1
ATOM 954 O O . THR A 1 115 ? -2.166 8.712 -4.371 1.00 82.19 115 THR A O 1
ATOM 957 N N . ASP A 1 116 ? -4.369 8.753 -4.828 1.00 64.12 116 ASP A N 1
ATOM 958 C CA . ASP A 1 116 ? -4.253 8.552 -6.280 1.00 64.12 116 ASP A CA 1
ATOM 959 C C . ASP A 1 116 ? -3.686 9.742 -7.051 1.00 64.12 116 ASP A C 1
ATOM 961 O O . ASP A 1 116 ? -3.826 9.832 -8.265 1.00 64.12 116 ASP A O 1
ATOM 965 N N . ASN A 1 117 ? -3.103 10.713 -6.360 1.00 58.75 117 ASN A N 1
ATOM 966 C CA . ASN A 1 117 ? -3.139 12.048 -6.895 1.00 58.75 117 ASN A CA 1
ATOM 967 C C . ASN A 1 117 ? -2.048 12.311 -7.937 1.00 58.75 117 ASN A C 1
ATOM 969 O O . ASN A 1 117 ? -0.929 12.671 -7.582 1.00 58.75 117 ASN A O 1
ATOM 973 N N . ASP A 1 118 ? -2.445 12.233 -9.206 1.00 52.03 118 ASP A N 1
ATOM 974 C CA . ASP A 1 118 ? -1.822 12.958 -10.316 1.00 52.03 118 ASP A CA 1
ATOM 975 C C . ASP A 1 118 ? -2.085 14.486 -10.227 1.00 52.03 118 ASP A C 1
ATOM 977 O O . ASP A 1 118 ? -1.481 15.251 -10.967 1.00 52.03 118 ASP A O 1
ATOM 981 N N . ASN A 1 119 ? -2.922 14.971 -9.294 1.00 44.53 119 ASN A N 1
ATOM 982 C CA . ASN A 1 119 ? -3.284 16.388 -9.128 1.00 44.53 119 ASN A CA 1
ATOM 983 C C . ASN A 1 119 ? -3.241 16.851 -7.665 1.00 44.53 119 ASN A C 1
ATOM 985 O O . ASN A 1 119 ? -4.283 17.063 -7.041 1.00 44.53 119 ASN A O 1
ATOM 989 N N . SER A 1 120 ? -2.047 17.031 -7.098 1.00 47.69 120 SER A N 1
ATOM 990 C CA . SER A 1 120 ? -1.831 17.667 -5.788 1.00 47.69 120 SER A CA 1
ATOM 991 C C . SER A 1 120 ? -2.565 19.015 -5.658 1.00 47.69 120 SER A C 1
ATOM 993 O O . SER A 1 120 ? -1.988 20.054 -5.935 1.00 47.69 120 SER A O 1
ATOM 995 N N . ASN A 1 121 ? -3.837 18.988 -5.259 1.00 43.22 121 ASN A N 1
ATOM 996 C CA . ASN A 1 121 ? -4.704 20.138 -4.989 1.00 43.22 121 ASN A CA 1
ATOM 997 C C . ASN A 1 121 ? -5.845 19.745 -4.033 1.00 43.22 121 ASN A C 1
ATOM 999 O O . ASN A 1 121 ? -6.970 20.218 -4.142 1.00 43.22 121 ASN A O 1
ATOM 1003 N N . ILE A 1 122 ? -5.556 18.884 -3.057 1.00 46.50 122 ILE A N 1
ATOM 1004 C CA . ILE A 1 122 ? -6.393 18.787 -1.857 1.00 46.50 122 ILE 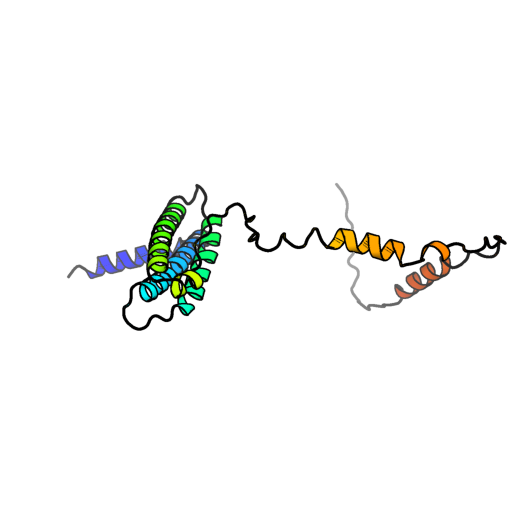A CA 1
ATOM 1005 C C . ILE A 1 122 ? -5.535 19.270 -0.697 1.00 46.50 122 ILE A C 1
ATOM 1007 O O . ILE A 1 122 ? -5.016 18.509 0.116 1.00 46.50 122 ILE A O 1
ATOM 1011 N N . ILE A 1 123 ? -5.337 20.587 -0.689 1.00 48.41 123 ILE A N 1
ATOM 1012 C CA . ILE A 1 123 ? -5.129 21.322 0.550 1.00 48.41 123 ILE A CA 1
ATOM 1013 C C . ILE A 1 123 ? -6.384 21.035 1.369 1.00 48.41 123 ILE A C 1
ATOM 1015 O O . ILE A 1 123 ? -7.490 21.367 0.949 1.00 48.41 123 ILE A O 1
ATOM 1019 N N . SER A 1 124 ? -6.203 20.340 2.487 1.00 39.97 124 SER A N 1
ATOM 1020 C CA . SER A 1 124 ? -7.238 20.109 3.486 1.00 39.97 124 SER A CA 1
ATOM 1021 C C . SER A 1 124 ? -7.936 21.441 3.782 1.00 39.97 124 SER A C 1
ATOM 1023 O O . SER A 1 124 ? -7.312 22.376 4.283 1.00 39.97 124 SER A O 1
ATOM 1025 N N . THR A 1 125 ? -9.204 21.566 3.397 1.00 48.19 125 THR A N 1
ATOM 1026 C CA . THR A 1 125 ? -10.000 22.804 3.406 1.00 48.19 125 THR A CA 1
ATOM 1027 C C . THR A 1 125 ? -10.416 23.255 4.809 1.00 48.19 125 THR A C 1
ATOM 1029 O O . THR A 1 125 ? -11.465 23.868 4.984 1.00 48.19 125 THR A O 1
ATOM 1032 N N . THR A 1 126 ? -9.608 23.001 5.835 1.00 51.47 126 THR A N 1
ATOM 1033 C CA . THR A 1 126 ? -9.960 23.338 7.221 1.00 51.47 126 THR A CA 1
ATOM 1034 C C . THR A 1 126 ? -9.541 24.753 7.634 1.00 51.47 126 THR A C 1
ATOM 1036 O O . THR A 1 126 ? -9.645 25.088 8.807 1.00 51.47 126 THR A O 1
ATOM 1039 N N . LEU A 1 127 ? -9.095 25.623 6.716 1.00 51.00 127 LEU A N 1
ATOM 1040 C CA . LEU A 1 127 ? -8.692 26.988 7.084 1.00 51.00 127 LEU A CA 1
ATOM 1041 C C . LEU A 1 127 ? -8.999 28.055 6.014 1.00 51.00 127 LEU A C 1
ATOM 1043 O O . LEU A 1 127 ? -8.143 28.854 5.656 1.00 51.00 127 LEU A O 1
ATOM 1047 N N . ILE A 1 128 ? -10.236 28.108 5.511 1.00 52.84 128 ILE A N 1
ATOM 1048 C CA . ILE A 1 128 ? -10.757 29.286 4.777 1.00 52.84 128 ILE A CA 1
ATOM 1049 C C . ILE A 1 128 ? -11.932 29.890 5.568 1.00 52.84 128 ILE A C 1
ATOM 1051 O O . ILE A 1 128 ? -12.978 30.240 5.041 1.00 52.84 128 ILE A O 1
ATOM 1055 N N . GLY A 1 129 ? -11.766 29.979 6.890 1.00 53.44 129 GLY A N 1
ATOM 1056 C CA . GLY A 1 129 ? -12.669 30.702 7.793 1.00 53.44 129 GLY A CA 1
ATOM 1057 C C . GLY A 1 129 ? -12.138 32.068 8.244 1.00 53.44 129 GLY A C 1
ATOM 1058 O O . GLY A 1 129 ? -12.803 32.747 9.015 1.00 53.44 129 GLY A O 1
ATOM 1059 N N . SER A 1 130 ? -10.947 32.484 7.800 1.00 58.31 130 SER A N 1
ATOM 1060 C CA . SER A 1 130 ? -10.244 33.668 8.332 1.00 58.31 130 SER A CA 1
ATOM 1061 C C . SER A 1 130 ? -9.845 34.717 7.283 1.00 58.31 130 SER A C 1
ATOM 1063 O O . SER A 1 130 ? -9.241 35.728 7.633 1.00 58.31 130 SER A O 1
ATOM 1065 N N . ALA A 1 131 ? -10.232 34.559 6.013 1.00 57.12 131 ALA A N 1
ATOM 1066 C CA . ALA A 1 131 ? -9.891 35.535 4.968 1.00 57.12 131 ALA A CA 1
ATOM 1067 C C . ALA A 1 131 ? -10.836 36.759 4.903 1.00 57.12 131 ALA A C 1
ATOM 1069 O O . ALA A 1 131 ? -10.463 37.785 4.343 1.00 57.12 131 ALA A O 1
ATOM 1070 N N . ALA A 1 132 ? -12.026 36.706 5.514 1.00 56.75 132 ALA A N 1
ATOM 1071 C CA . ALA A 1 132 ? -12.964 37.839 5.525 1.00 56.75 132 ALA A CA 1
ATOM 1072 C C . ALA A 1 132 ? -12.729 38.845 6.677 1.00 56.75 132 ALA A C 1
ATOM 1074 O O . ALA A 1 132 ? -13.328 39.917 6.685 1.00 56.75 132 ALA A O 1
ATOM 1075 N N . GLY A 1 133 ? -11.857 38.530 7.646 1.00 54.50 133 GLY A N 1
ATOM 1076 C CA . GLY A 1 133 ? -11.616 39.364 8.836 1.00 54.50 133 GLY A CA 1
ATOM 1077 C C . GLY A 1 133 ? -10.496 40.404 8.704 1.00 54.50 133 GLY A C 1
ATOM 1078 O O . GLY A 1 133 ? -10.407 41.310 9.529 1.00 54.50 133 GLY A O 1
ATOM 1079 N N . LEU A 1 134 ? -9.651 40.312 7.672 1.00 56.12 134 LEU A N 1
ATOM 1080 C CA . LEU A 1 134 ? -8.515 41.229 7.481 1.00 56.12 134 LEU A CA 1
ATOM 1081 C C . LEU A 1 134 ? -8.889 42.523 6.739 1.00 56.12 134 LEU A C 1
ATOM 1083 O O . LEU A 1 134 ? -8.269 43.560 6.961 1.00 56.12 134 LEU A O 1
ATOM 1087 N N . ILE A 1 135 ? -9.934 42.497 5.909 1.00 59.53 135 ILE A N 1
ATOM 1088 C CA . ILE A 1 135 ? -10.380 43.663 5.126 1.00 59.53 135 ILE A CA 1
ATOM 1089 C C . ILE A 1 135 ? -11.068 44.743 5.999 1.00 59.53 135 ILE A C 1
ATOM 1091 O O . ILE A 1 135 ? -10.793 45.926 5.784 1.00 59.53 135 ILE A O 1
ATOM 1095 N N . PRO A 1 136 ? -11.879 44.419 7.033 1.00 61.91 136 PRO A N 1
ATOM 1096 C CA . PRO A 1 136 ? -12.479 45.441 7.903 1.00 61.91 136 PRO A CA 1
ATOM 1097 C C . PRO A 1 136 ? -11.463 46.210 8.764 1.00 61.91 136 PRO A C 1
ATOM 1099 O O . PRO A 1 136 ? -11.697 47.367 9.117 1.00 61.91 136 PRO A O 1
ATOM 1102 N N . LEU A 1 137 ? -10.326 45.590 9.094 1.00 61.06 137 LEU A N 1
ATOM 1103 C CA . LEU A 1 137 ? -9.336 46.144 10.025 1.00 61.06 137 LEU A CA 1
ATOM 1104 C C . LEU A 1 137 ? -8.625 47.378 9.442 1.00 61.06 137 LEU A C 1
ATOM 1106 O O . LEU A 1 137 ? -8.425 48.367 10.148 1.00 61.06 137 LEU A O 1
ATOM 1110 N N . LEU A 1 138 ? -8.339 47.375 8.135 1.00 62.78 138 LEU A N 1
ATOM 1111 C CA . LEU A 1 138 ? -7.749 48.527 7.441 1.00 62.78 138 LEU A CA 1
ATOM 1112 C C . LEU A 1 138 ? -8.710 49.724 7.371 1.00 62.78 138 LEU A C 1
ATOM 1114 O O . LEU A 1 138 ? -8.268 50.863 7.508 1.00 62.78 138 LEU A O 1
ATOM 1118 N N . GLY A 1 139 ? -10.018 49.488 7.216 1.00 64.50 139 GLY A N 1
ATOM 1119 C CA . GLY A 1 139 ? -11.023 50.557 7.192 1.00 64.50 139 GLY A CA 1
ATOM 1120 C C . GLY A 1 139 ? -11.161 51.277 8.537 1.00 64.50 139 GLY A C 1
ATOM 1121 O O . GLY A 1 139 ? -11.258 52.504 8.581 1.00 64.50 139 GLY A O 1
ATOM 1122 N N . ILE A 1 140 ? -11.105 50.526 9.643 1.00 64.25 140 ILE A N 1
ATOM 1123 C CA . ILE A 1 140 ? -11.110 51.094 10.998 1.00 64.25 140 ILE A CA 1
ATOM 1124 C C . ILE A 1 140 ? -9.813 51.880 11.235 1.00 64.25 140 ILE A C 1
ATOM 1126 O O . ILE A 1 140 ? -9.874 53.052 11.600 1.00 64.25 140 ILE A O 1
ATOM 1130 N N . LEU A 1 141 ? -8.644 51.290 10.960 1.00 63.12 141 LEU A N 1
ATOM 1131 C CA . LEU A 1 141 ? -7.356 51.971 11.150 1.00 63.12 141 LEU A CA 1
ATOM 1132 C C . LEU A 1 141 ? -7.218 53.234 10.282 1.00 63.12 141 LEU A C 1
ATOM 1134 O O . LEU A 1 141 ? -6.690 54.234 10.764 1.00 63.12 141 LEU A O 1
ATOM 1138 N N . TYR A 1 142 ? -7.745 53.245 9.054 1.00 65.06 142 TYR A N 1
ATOM 1139 C CA . TYR A 1 142 ? -7.780 54.441 8.201 1.00 65.06 142 TYR A CA 1
ATOM 1140 C C . TYR A 1 142 ? -8.592 55.595 8.814 1.00 65.06 142 TYR A C 1
ATOM 1142 O O . TYR A 1 142 ? -8.181 56.749 8.717 1.00 65.06 142 TYR A O 1
ATOM 1150 N N . LYS A 1 143 ? -9.713 55.311 9.495 1.00 67.88 143 LYS A N 1
ATOM 1151 C CA . LYS A 1 143 ? -10.513 56.347 10.176 1.00 67.88 143 LYS A CA 1
ATOM 1152 C C . LYS A 1 143 ? -9.817 56.917 11.421 1.00 67.88 143 LYS A C 1
ATOM 1154 O O . LYS A 1 143 ? -10.080 58.062 11.777 1.00 67.88 143 LYS A O 1
ATOM 1159 N N . PHE A 1 144 ? -8.944 56.143 12.073 1.00 62.34 144 PHE A N 1
ATOM 1160 C CA . PHE A 1 144 ? -8.311 56.525 13.345 1.00 62.34 144 PHE A CA 1
ATOM 1161 C C . PHE A 1 144 ? -6.822 56.894 13.250 1.00 62.34 144 PHE A C 1
ATOM 1163 O O . PHE A 1 144 ? -6.262 57.359 14.240 1.00 62.34 144 PHE A O 1
ATOM 1170 N N . THR A 1 145 ? -6.181 56.752 12.085 1.00 69.88 145 THR A N 1
ATOM 1171 C CA . THR A 1 145 ? -4.771 57.133 11.884 1.00 69.88 145 THR A CA 1
ATOM 1172 C C . THR A 1 145 ? -4.689 58.393 11.004 1.00 69.88 145 THR A C 1
ATOM 1174 O O . THR A 1 145 ? -4.835 58.296 9.785 1.00 69.88 145 THR A O 1
ATOM 1177 N N . PRO A 1 146 ? -4.452 59.596 11.565 1.00 59.34 146 PRO A N 1
ATOM 1178 C CA . PRO A 1 146 ? -4.442 60.855 10.820 1.00 59.34 146 PRO A CA 1
ATOM 1179 C C . PRO A 1 146 ? -3.103 61.064 10.089 1.00 59.34 146 PRO A C 1
ATOM 1181 O O . PRO A 1 146 ? -2.396 62.040 10.312 1.00 59.34 146 PRO A O 1
ATOM 1184 N N . VAL A 1 147 ? -2.734 60.155 9.183 1.00 61.00 147 VAL A N 1
ATOM 1185 C CA . VAL A 1 147 ? -1.488 60.276 8.391 1.00 61.00 147 VAL A CA 1
ATOM 1186 C C . VAL A 1 147 ? -1.635 61.285 7.235 1.00 61.00 147 VAL A C 1
ATOM 1188 O O . VAL A 1 147 ? -0.655 61.699 6.623 1.00 61.00 147 VAL A O 1
ATOM 1191 N N . GLY A 1 148 ? -2.858 61.757 6.959 1.00 57.56 148 GLY A N 1
ATOM 1192 C CA . GLY A 1 148 ? -3.160 62.714 5.885 1.00 57.56 148 GLY A CA 1
ATOM 1193 C C . GLY A 1 148 ? -2.643 64.145 6.099 1.00 57.56 148 GLY A C 1
ATOM 1194 O O . GLY A 1 148 ? -2.719 64.957 5.181 1.00 57.56 148 GLY A O 1
ATOM 1195 N N . GLN A 1 149 ? -2.107 64.474 7.279 1.00 56.94 149 GLN A N 1
ATOM 1196 C CA . GLN A 1 149 ? -1.520 65.793 7.561 1.00 56.94 149 GLN A CA 1
ATOM 1197 C C . GLN A 1 149 ? 0.012 65.817 7.449 1.00 56.94 149 GLN A C 1
ATOM 1199 O O . GLN A 1 149 ? 0.602 66.893 7.482 1.00 56.94 149 GLN A O 1
ATOM 1204 N N . MET A 1 150 ? 0.664 64.665 7.254 1.00 55.66 150 MET A N 1
ATOM 1205 C CA . MET A 1 150 ? 2.128 64.570 7.312 1.00 55.66 150 MET A CA 1
ATOM 1206 C C . MET A 1 150 ? 2.836 64.776 5.956 1.00 55.66 150 MET A C 1
ATOM 1208 O O . MET A 1 150 ? 4.056 64.877 5.915 1.00 55.66 150 MET A O 1
ATOM 1212 N N . PHE A 1 151 ? 2.092 64.909 4.847 1.00 58.50 151 PHE A N 1
ATOM 1213 C CA . PHE A 1 151 ? 2.658 65.088 3.495 1.00 58.50 151 PHE A CA 1
ATOM 1214 C C . PHE A 1 151 ? 2.526 66.503 2.910 1.00 58.50 151 PHE A C 1
ATOM 1216 O O . PHE A 1 151 ? 2.786 66.706 1.725 1.00 58.50 151 PHE A O 1
ATOM 1223 N N . LYS A 1 152 ? 2.173 67.517 3.710 1.00 55.16 152 LYS A N 1
ATOM 1224 C CA . LYS A 1 152 ? 2.336 68.918 3.285 1.00 55.16 152 LYS A CA 1
ATOM 1225 C C . LYS A 1 152 ? 3.731 69.410 3.666 1.00 55.16 152 LYS A C 1
ATOM 1227 O O . LYS A 1 152 ? 3.897 70.097 4.667 1.00 55.16 152 LYS A O 1
ATOM 1232 N N . SER A 1 153 ? 4.735 69.056 2.866 1.00 56.75 153 SER A N 1
ATOM 1233 C CA . SER A 1 153 ? 6.019 69.763 2.918 1.00 56.75 153 SER A CA 1
ATOM 1234 C C . SER A 1 153 ? 5.849 71.160 2.291 1.00 56.75 153 SER A C 1
ATOM 1236 O O . SER A 1 153 ? 5.243 71.253 1.217 1.00 56.75 153 SER A O 1
ATOM 1238 N N . PRO A 1 154 ? 6.332 72.255 2.911 1.00 53.91 154 PRO A N 1
ATOM 1239 C CA . PRO A 1 154 ? 6.358 73.564 2.268 1.00 53.91 154 PRO A CA 1
ATOM 1240 C C . PRO A 1 154 ? 7.249 73.505 1.021 1.00 53.91 154 PRO A C 1
ATOM 1242 O O . PRO A 1 154 ? 8.358 72.979 1.073 1.00 53.91 154 PRO A O 1
ATOM 1245 N N . GLN A 1 155 ? 6.777 74.051 -0.102 1.00 56.66 155 GLN A N 1
ATOM 1246 C CA . GLN A 1 155 ? 7.567 74.184 -1.329 1.00 56.66 155 GLN A CA 1
ATOM 1247 C C . GLN A 1 155 ? 8.842 74.995 -1.044 1.00 56.66 155 GLN A C 1
ATOM 1249 O O . GLN A 1 155 ? 8.799 76.221 -0.941 1.00 56.66 155 GLN A O 1
ATOM 1254 N N . MET A 1 156 ? 9.983 74.317 -0.912 1.00 44.56 156 MET A N 1
ATOM 1255 C CA . MET A 1 156 ? 11.277 74.976 -0.780 1.00 44.56 156 MET A CA 1
ATOM 1256 C C . MET A 1 156 ? 11.800 75.312 -2.180 1.00 44.56 156 MET A C 1
ATOM 1258 O O . MET A 1 156 ? 12.013 74.431 -3.012 1.00 44.56 156 MET A O 1
ATOM 1262 N N . LYS A 1 157 ? 11.931 76.617 -2.447 1.00 44.78 157 LYS A N 1
ATOM 1263 C CA . LYS A 1 157 ? 12.449 77.199 -3.691 1.00 44.78 157 LYS A CA 1
ATOM 1264 C C . LYS A 1 157 ? 13.797 76.578 -4.069 1.00 44.78 157 LYS A C 1
ATOM 1266 O O . LYS A 1 157 ? 14.746 76.630 -3.293 1.00 44.78 157 LYS A O 1
ATOM 1271 N N . LEU A 1 158 ? 13.866 76.058 -5.292 1.00 46.25 158 LEU A N 1
ATOM 1272 C CA . LEU A 1 158 ? 15.084 75.607 -5.954 1.00 46.25 158 LEU A CA 1
ATOM 1273 C C . LEU A 1 158 ? 16.006 76.819 -6.197 1.00 46.25 158 LEU A C 1
ATOM 1275 O O . LEU A 1 158 ? 15.649 77.712 -6.967 1.00 46.25 158 LEU A O 1
ATOM 1279 N N . SER A 1 159 ? 17.177 76.863 -5.558 1.00 45.69 159 SER A N 1
ATOM 1280 C CA . SER A 1 159 ? 18.302 77.677 -6.027 1.00 45.69 159 SER A CA 1
ATOM 1281 C C . SER A 1 159 ? 19.431 76.747 -6.468 1.00 45.69 159 SER A C 1
ATOM 1283 O O . SER A 1 159 ? 19.749 75.754 -5.815 1.00 45.69 159 SER A O 1
ATOM 1285 N N . ASN A 1 160 ? 19.968 77.027 -7.653 1.00 49.69 160 ASN A N 1
ATOM 1286 C CA . ASN A 1 160 ? 20.941 76.186 -8.333 1.00 49.69 160 ASN A CA 1
ATOM 1287 C C . ASN A 1 160 ? 22.306 76.285 -7.652 1.00 49.69 160 ASN A C 1
ATOM 1289 O O . ASN A 1 160 ? 22.983 77.303 -7.786 1.00 49.69 160 ASN A O 1
ATOM 1293 N N . ALA A 1 161 ? 22.746 75.207 -7.004 1.00 42.78 161 ALA A N 1
ATOM 1294 C CA . ALA A 1 161 ? 24.157 75.001 -6.711 1.00 42.78 161 ALA A CA 1
ATOM 1295 C C . ALA A 1 161 ? 24.502 73.504 -6.618 1.00 42.78 161 ALA A C 1
ATOM 1297 O O . ALA A 1 161 ? 24.142 72.821 -5.667 1.00 42.78 161 ALA A O 1
ATOM 1298 N N . HIS A 1 162 ? 25.293 73.067 -7.601 1.00 42.06 162 HIS A N 1
ATOM 1299 C CA . HIS A 1 162 ? 26.302 72.007 -7.506 1.00 42.06 162 HIS A CA 1
ATOM 1300 C C . HIS A 1 162 ? 25.850 70.530 -7.572 1.00 42.06 162 HIS A C 1
ATOM 1302 O O . HIS A 1 162 ? 25.772 69.819 -6.575 1.00 42.06 162 HIS A O 1
ATOM 1308 N N . SER A 1 163 ? 25.689 70.014 -8.798 1.00 51.25 163 SER A N 1
ATOM 1309 C CA . SER A 1 163 ? 25.939 68.596 -9.085 1.00 51.25 163 SER A CA 1
ATOM 1310 C C . SER A 1 163 ? 27.448 68.374 -9.171 1.00 51.25 163 SER A C 1
ATOM 1312 O O . SER A 1 163 ? 28.070 69.019 -10.006 1.00 51.25 163 SER A O 1
ATOM 1314 N N . ASN A 1 164 ? 28.021 67.496 -8.343 1.00 52.19 164 ASN A N 1
ATOM 1315 C CA . ASN A 1 164 ? 29.280 66.774 -8.602 1.00 52.19 164 ASN A CA 1
ATOM 1316 C C . ASN A 1 164 ? 29.530 65.754 -7.476 1.00 52.19 164 ASN A C 1
ATOM 1318 O O . ASN A 1 164 ? 30.281 66.002 -6.539 1.00 52.19 164 ASN A O 1
ATOM 1322 N N . SER A 1 165 ? 28.872 64.595 -7.551 1.00 57.38 165 SER A N 1
ATOM 1323 C CA . SER A 1 165 ? 29.136 63.457 -6.646 1.00 57.38 165 SER A CA 1
ATOM 1324 C C . SER A 1 165 ? 29.202 62.105 -7.374 1.00 57.38 165 SER A C 1
ATOM 1326 O O . SER A 1 165 ? 29.738 61.142 -6.834 1.00 57.38 165 SER A O 1
ATOM 1328 N N . ILE A 1 166 ? 28.759 62.031 -8.634 1.00 52.06 166 ILE A N 1
ATOM 1329 C CA . ILE A 1 166 ? 28.735 60.776 -9.402 1.00 52.06 166 ILE A CA 1
ATOM 1330 C C . ILE A 1 166 ? 30.128 60.421 -9.966 1.00 52.06 166 ILE A C 1
ATOM 1332 O O . ILE A 1 166 ? 30.470 59.243 -10.060 1.00 52.06 166 ILE A O 1
ATOM 1336 N N . ASP A 1 167 ? 30.986 61.412 -10.230 1.00 50.41 167 ASP A N 1
ATOM 1337 C CA . ASP A 1 167 ? 32.337 61.179 -10.764 1.00 50.41 167 ASP A CA 1
ATOM 1338 C C . ASP A 1 167 ? 33.341 60.630 -9.734 1.00 50.41 167 ASP A C 1
ATOM 1340 O O . ASP A 1 167 ? 34.347 60.035 -10.122 1.00 50.41 167 ASP A O 1
ATOM 1344 N N . GLN A 1 168 ? 33.083 60.769 -8.426 1.00 51.62 168 GLN A N 1
ATOM 1345 C CA . GLN A 1 168 ? 33.991 60.249 -7.392 1.00 51.62 168 GLN A CA 1
ATOM 1346 C C . GLN A 1 168 ? 33.849 58.733 -7.192 1.00 51.62 168 GLN A C 1
ATOM 1348 O O . GLN A 1 168 ? 34.859 58.049 -7.053 1.00 51.62 168 GLN A O 1
ATOM 1353 N N . ILE A 1 169 ? 32.629 58.188 -7.275 1.00 50.56 169 ILE A N 1
ATOM 1354 C CA . ILE A 1 169 ? 32.362 56.748 -7.082 1.00 50.56 169 ILE A CA 1
ATOM 1355 C C . ILE A 1 169 ? 32.971 55.905 -8.218 1.00 50.56 169 ILE A C 1
ATOM 1357 O O . ILE A 1 169 ? 33.431 54.785 -7.994 1.00 50.56 169 ILE A O 1
ATOM 1361 N N . ARG A 1 170 ? 33.024 56.451 -9.441 1.00 47.81 170 ARG A N 1
ATOM 1362 C CA . ARG A 1 170 ? 33.605 55.770 -10.611 1.00 47.81 170 ARG A CA 1
ATOM 1363 C C . ARG A 1 170 ? 35.138 55.774 -10.609 1.00 47.81 170 ARG A C 1
ATOM 1365 O O . ARG A 1 170 ? 35.740 54.885 -11.199 1.00 47.81 170 ARG A O 1
ATOM 1372 N N . ARG A 1 171 ? 35.776 56.757 -9.958 1.00 48.53 171 ARG A N 1
ATOM 1373 C CA . ARG A 1 171 ? 37.244 56.824 -9.839 1.00 48.53 171 ARG A CA 1
ATOM 1374 C C . ARG A 1 171 ? 37.791 55.949 -8.713 1.00 48.53 171 ARG A C 1
ATOM 1376 O O . ARG A 1 171 ? 38.865 55.388 -8.885 1.00 48.53 171 ARG A O 1
ATOM 1383 N N . THR A 1 172 ? 37.067 55.788 -7.603 1.00 51.75 172 THR A N 1
ATOM 1384 C CA . THR A 1 172 ? 37.497 54.909 -6.499 1.00 51.75 172 THR A CA 1
ATOM 1385 C C . THR A 1 172 ? 37.462 53.429 -6.876 1.00 51.75 172 THR A C 1
ATOM 1387 O O . THR A 1 172 ? 38.368 52.696 -6.509 1.00 51.75 172 THR A O 1
ATOM 1390 N N . SER A 1 173 ? 36.493 53.000 -7.688 1.00 47.78 173 SER A N 1
ATOM 1391 C CA . SER A 1 173 ? 36.371 51.600 -8.127 1.00 47.78 173 SER A CA 1
ATOM 1392 C C . SER A 1 173 ? 37.342 51.196 -9.252 1.00 47.78 173 SER A C 1
ATOM 1394 O O . SER A 1 173 ? 37.599 50.010 -9.429 1.00 47.78 173 SER A O 1
ATOM 1396 N N . LEU A 1 174 ? 37.929 52.155 -9.982 1.00 45.22 174 LEU A N 1
ATOM 1397 C CA . LEU A 1 174 ? 38.958 51.880 -10.999 1.00 45.22 174 LEU A CA 1
ATOM 1398 C C . LEU A 1 174 ? 40.378 51.763 -10.419 1.00 45.22 174 LEU A C 1
ATOM 1400 O O . LEU A 1 174 ? 41.198 51.063 -10.999 1.00 45.22 174 LEU A O 1
ATOM 1404 N N . LEU A 1 175 ? 40.663 52.398 -9.276 1.00 47.97 175 LEU A N 1
ATOM 1405 C CA . LEU A 1 175 ? 41.984 52.350 -8.629 1.00 47.97 175 LEU A CA 1
ATOM 1406 C C . LEU A 1 175 ? 42.225 51.060 -7.824 1.00 47.97 175 LEU A C 1
ATOM 1408 O O . LEU A 1 175 ? 43.371 50.720 -7.547 1.00 47.97 175 LEU A O 1
ATOM 1412 N N . GLU A 1 176 ? 41.165 50.334 -7.463 1.00 39.81 176 GLU A N 1
ATOM 1413 C CA . GLU A 1 176 ? 41.248 49.118 -6.638 1.00 39.81 176 GLU A CA 1
ATOM 1414 C C . GLU A 1 176 ? 41.456 47.834 -7.466 1.00 39.81 176 GLU A C 1
ATOM 1416 O O . GLU A 1 176 ? 41.903 46.824 -6.936 1.00 39.81 176 GLU A O 1
ATOM 1421 N N . TYR A 1 177 ? 41.224 47.874 -8.785 1.00 40.94 177 TYR A N 1
ATOM 1422 C CA . TYR A 1 177 ? 41.477 46.734 -9.681 1.00 40.94 177 TYR A CA 1
ATOM 1423 C C . TYR A 1 177 ? 42.937 46.653 -10.169 1.00 40.94 177 TYR A C 1
ATOM 1425 O O . TYR A 1 177 ? 43.366 45.626 -10.690 1.00 40.94 177 TYR A O 1
ATOM 1433 N N . GLU A 1 178 ? 43.724 47.721 -10.011 1.00 38.31 178 GLU A N 1
ATOM 1434 C CA . GLU A 1 178 ? 45.040 47.847 -10.655 1.00 38.31 178 GLU A CA 1
ATOM 1435 C C . GLU A 1 178 ? 46.234 47.420 -9.775 1.00 38.31 178 GLU A C 1
ATOM 1437 O O . GLU A 1 178 ? 47.374 47.674 -10.157 1.00 38.31 178 GLU A O 1
ATOM 1442 N N . ASN A 1 179 ? 46.023 46.760 -8.620 1.00 50.59 179 ASN A N 1
ATOM 1443 C CA . ASN A 1 179 ? 47.122 46.500 -7.670 1.00 50.59 179 ASN A CA 1
ATOM 1444 C C . ASN A 1 179 ? 47.346 45.055 -7.173 1.00 50.59 179 ASN A C 1
ATOM 1446 O O . ASN A 1 179 ? 48.118 44.870 -6.235 1.00 50.59 179 ASN A O 1
ATOM 1450 N N . ASP A 1 180 ? 46.806 44.024 -7.827 1.00 35.94 180 ASP A N 1
ATOM 1451 C CA . ASP A 1 180 ? 47.221 42.635 -7.550 1.00 35.94 180 ASP A CA 1
ATOM 1452 C C . ASP A 1 180 ? 48.245 42.137 -8.585 1.00 35.94 180 ASP A C 1
ATOM 1454 O O . ASP A 1 180 ? 47.939 41.500 -9.595 1.00 35.94 180 ASP A O 1
ATOM 1458 N N . GLN A 1 181 ? 49.515 42.446 -8.309 1.00 35.75 181 GLN A N 1
ATOM 1459 C CA . GLN A 1 181 ? 50.697 41.875 -8.960 1.00 35.75 181 GLN A CA 1
ATOM 1460 C C . GLN A 1 181 ? 50.818 40.369 -8.649 1.00 35.75 181 GLN A C 1
ATOM 1462 O O . GLN A 1 181 ? 51.452 39.964 -7.675 1.00 35.75 181 GLN A O 1
ATOM 1467 N N . LEU A 1 182 ? 50.259 39.517 -9.513 1.00 35.56 182 LEU A N 1
ATOM 1468 C CA . LEU A 1 182 ? 50.592 38.090 -9.568 1.00 35.56 182 LEU A CA 1
ATOM 1469 C C . LEU A 1 182 ? 51.851 37.880 -10.424 1.00 35.56 182 LEU A C 1
ATOM 1471 O O . LEU A 1 182 ? 51.805 37.864 -11.653 1.00 35.56 182 LEU A O 1
ATOM 1475 N N . ASN A 1 183 ? 52.988 37.687 -9.753 1.00 38.16 183 ASN A N 1
ATOM 1476 C CA . ASN A 1 183 ? 54.216 37.178 -10.361 1.00 38.16 183 ASN A CA 1
ATOM 1477 C C . ASN A 1 183 ? 53.998 35.746 -10.878 1.00 38.16 183 ASN A C 1
ATOM 1479 O O . ASN A 1 183 ? 54.001 34.792 -10.101 1.00 38.16 183 ASN A O 1
ATOM 1483 N N . LEU A 1 184 ? 53.879 35.585 -12.195 1.00 40.00 184 LEU A N 1
ATOM 1484 C CA . LEU A 1 184 ? 53.978 34.296 -12.881 1.00 40.00 184 LEU A CA 1
ATOM 1485 C C . LEU A 1 184 ? 54.977 34.425 -14.036 1.00 40.00 184 LEU A C 1
ATOM 1487 O O . LEU A 1 184 ? 54.646 34.790 -15.161 1.00 40.00 184 LEU A O 1
ATOM 1491 N N . ASN A 1 185 ? 56.238 34.130 -13.723 1.00 50.59 185 ASN A N 1
ATOM 1492 C CA . ASN A 1 185 ? 57.307 33.929 -14.697 1.00 50.59 185 ASN A CA 1
ATOM 1493 C C . ASN A 1 185 ? 56.975 32.736 -15.598 1.00 50.59 185 ASN A C 1
ATOM 1495 O O . ASN A 1 185 ? 57.227 31.610 -15.175 1.00 50.59 185 ASN A O 1
ATOM 1499 N N . GLN A 1 186 ? 56.501 32.939 -16.833 1.00 38.44 186 GLN A N 1
ATOM 1500 C CA . GLN A 1 186 ? 56.533 31.885 -17.857 1.00 38.44 186 GLN A CA 1
ATOM 1501 C C . GLN A 1 186 ? 56.838 32.422 -19.263 1.00 38.44 186 GLN A C 1
ATOM 1503 O O . GLN A 1 186 ? 56.344 33.454 -19.710 1.00 38.44 186 GLN A O 1
ATOM 1508 N N . GLN A 1 187 ? 57.737 31.692 -19.921 1.00 43.25 187 GLN A N 1
ATOM 1509 C CA . GLN A 1 187 ? 58.416 31.988 -21.177 1.00 43.25 187 GLN A CA 1
ATOM 1510 C C . GLN A 1 187 ? 57.469 32.090 -22.386 1.00 43.25 187 GLN A C 1
ATOM 1512 O O . GLN A 1 187 ? 56.433 31.437 -22.471 1.00 43.25 187 GLN A O 1
ATOM 1517 N N . LYS A 1 188 ? 57.884 32.911 -23.354 1.00 37.91 188 LYS A N 1
ATOM 1518 C CA . LYS A 1 188 ? 57.146 33.313 -24.555 1.00 37.91 188 LYS A CA 1
ATOM 1519 C C . LYS A 1 188 ? 57.245 32.245 -25.657 1.00 37.91 188 LYS A C 1
ATOM 1521 O O . LYS A 1 188 ? 58.273 32.162 -26.323 1.00 37.91 188 LYS A O 1
ATOM 1526 N N . TYR A 1 189 ? 56.181 31.478 -25.902 1.00 44.72 189 TYR A N 1
ATOM 1527 C CA . TYR A 1 189 ? 56.049 30.683 -27.132 1.00 44.72 189 TYR A CA 1
ATOM 1528 C C . TYR A 1 189 ? 55.211 31.449 -28.165 1.00 44.72 189 TYR A C 1
ATOM 1530 O O . TYR A 1 189 ? 54.045 31.758 -27.932 1.00 44.72 189 TYR A O 1
ATOM 1538 N N . ASN A 1 190 ? 55.821 31.766 -29.311 1.00 45.19 190 ASN A N 1
ATOM 1539 C CA . ASN A 1 190 ? 55.162 32.399 -30.455 1.00 45.19 190 ASN A CA 1
ATOM 1540 C C . ASN A 1 190 ? 54.494 31.328 -31.326 1.00 45.19 190 ASN A C 1
ATOM 1542 O O . ASN A 1 190 ? 55.191 30.594 -32.024 1.00 45.19 190 ASN A O 1
ATOM 1546 N N . ILE A 1 191 ? 53.162 31.294 -31.368 1.00 55.28 191 ILE A N 1
ATOM 1547 C CA . ILE A 1 191 ? 52.428 30.551 -32.401 1.00 55.28 191 ILE A CA 1
ATOM 1548 C C . ILE A 1 191 ? 51.628 31.559 -33.223 1.00 55.28 191 ILE A C 1
ATOM 1550 O O . ILE A 1 191 ? 50.779 32.276 -32.696 1.00 55.28 191 ILE A O 1
ATOM 1554 N N . LYS A 1 192 ? 51.941 31.646 -34.519 1.00 44.41 192 LYS A N 1
ATOM 1555 C CA . LYS A 1 192 ? 51.293 32.546 -35.478 1.00 44.41 192 LYS A CA 1
ATOM 1556 C C . LYS A 1 192 ? 50.264 31.742 -36.274 1.00 44.41 192 LYS A C 1
ATOM 1558 O O . LYS A 1 192 ? 50.638 30.820 -36.991 1.00 44.41 192 LYS A O 1
ATOM 1563 N N . TYR A 1 193 ? 48.986 32.087 -36.136 1.00 45.47 193 TYR A N 1
ATOM 1564 C CA . TYR A 1 193 ? 47.898 31.508 -36.927 1.00 45.47 193 TYR A CA 1
ATOM 1565 C C . TYR A 1 193 ? 47.860 32.130 -38.331 1.00 45.47 193 TYR A C 1
ATOM 1567 O O . TYR A 1 193 ? 47.894 33.353 -38.460 1.00 45.47 193 TYR A O 1
ATOM 1575 N N . HIS A 1 194 ? 47.753 31.289 -39.362 1.00 42.38 194 HIS A N 1
ATOM 1576 C CA . HIS A 1 194 ? 47.286 31.679 -40.695 1.00 42.38 194 HIS A CA 1
ATOM 1577 C C . HIS A 1 194 ? 45.896 31.066 -40.924 1.00 42.38 194 HIS A C 1
ATOM 1579 O O . HIS A 1 194 ? 45.757 29.853 -40.754 1.00 42.38 194 HIS A O 1
ATOM 1585 N N . PRO A 1 195 ? 44.876 31.865 -41.276 1.00 60.22 195 PRO A N 1
ATOM 1586 C CA . PRO A 1 195 ? 43.614 31.352 -41.790 1.00 60.22 195 PRO A CA 1
ATOM 1587 C C . PRO A 1 195 ? 43.732 30.986 -43.283 1.00 60.22 195 PRO A C 1
ATOM 1589 O O . PRO A 1 195 ? 44.642 31.461 -43.962 1.00 60.22 195 PRO A O 1
ATOM 1592 N N . ALA A 1 196 ? 42.829 30.098 -43.713 1.00 52.81 196 ALA A N 1
ATOM 1593 C CA . ALA A 1 196 ? 42.815 29.343 -44.972 1.00 52.81 196 ALA A CA 1
ATOM 1594 C C . ALA A 1 196 ? 42.803 30.176 -46.263 1.00 52.81 196 ALA A C 1
ATOM 1596 O O . ALA A 1 196 ? 42.184 31.264 -46.263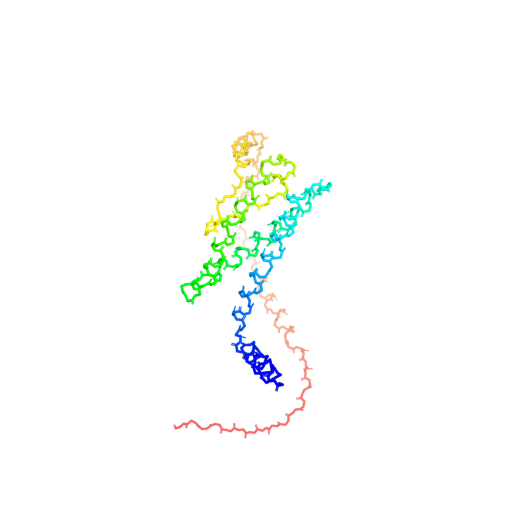 1.00 52.81 196 ALA A O 1
#

InterPro domains:
  IPR008780 Plasmodium vivax Vir [PF05795] (105-196)

Foldseek 3Di:
DPPPVVVVVVVVVVVVVVVPQDPLNVLLVVLLVLLVVLVVVLCCLLPDPPDRPLLVQQVSLVSNQVSLVVLVVSDDPVPVVSVVSSVVSLVSQVVSLVSQVVVDDSNNVSHDHHDPDPPPDCPPPPPPPPPVPPVVVVVVCVVVPPCVVVPPDPPDDDDDDDDDDPVVVVVVVVVVVPPDDDDDDDDDDDDDDDDD

Sequence (196 aa):
MENYSTETLSFLSSINLIYNINKEDLRRMEVLYILHENYNKLDTIINNTTPPNPESLLEHSRTCSNNYKIGRSMCYSKYNKFCEKLDNFKKKYEKLSKTAESKGDQYTNNFIKLTDNDNSNIISTTLIGSAAGLIPLLGILYKFTPVGQMFKSPQMKLSNAHSNSIDQIRRTSLLEYENDQLNLNQQKYNIKYHPA

Secondary structure (DSSP, 8-state):
--SHHHHHHHHHHHHHHHHT--HHHHHHHHHHHHHHHHHHHHHHHHH-SS---TTHHHHHHHHHHHHHHHHHHT--GGGHHHHHHHHHHHHHHHHHHHHHHHT-HHHHTT-PPPP--SS-----SS--SSTTSSHHHHHHHHHH--GGGTT-------------SHHHHHHHHHHSSS------------------